Protein AF-A0A6F9ZY90-F1 (afdb_monomer_lite)

Sequence (211 aa):
MAAKVAFVFPGQGSQKVGMGKEAVEASEAARAVFEAADRALGEPLSRLCFEGPEDQLMLTANTQPAVLSSSVALLRALGETPDVAAGHSLGEYSAHVCAGTLAFEDAVRLVRSRGRFMQEAVPVGVGAMAAILKVDDDVVRRIPKGKTMTYGQVAAAIGAPGASRAVGNALNKNRNKDVPCHRVVRSDGSVGGYAWGTKKKVALLKKEGAI

pLDDT: mean 93.93, std 6.8, range [64.06, 98.88]

Foldseek 3Di:
DDDFFEAEAEAQPPADAQQLVVLCVQDPQLVVLQVLLCVLVVHNLVCCRHPNDPVVCNQLLSVLLSSLSSLVSVVRSVVDQGPYYYYDDSRNLSSCCSVVVDPSSRSSVVSSVVSVVVCVVAPPPRDDDDQPPAQDLVLQLPADQLAAAELQRSCVVSVRHPCSVNSLVRQLCDPPPSRLSLRYDHPVRHGGHHVVDRVVSVVRNVVSNND

Radius of gyration: 23.01 Å; chains: 1; bounding box: 53×31×65 Å

Structure (mmCIF, N/CA/C/O backbone):
data_AF-A0A6F9ZY90-F1
#
_entry.id   AF-A0A6F9ZY90-F1
#
loop_
_atom_site.group_PDB
_atom_site.id
_atom_site.type_symbol
_atom_site.label_atom_id
_atom_site.label_alt_id
_atom_site.label_comp_id
_atom_site.label_asym_id
_atom_site.label_entity_id
_atom_site.label_seq_id
_atom_site.pdbx_PDB_ins_code
_atom_site.Cartn_x
_atom_site.Cartn_y
_atom_site.Cartn_z
_atom_site.occupancy
_atom_site.B_iso_or_equiv
_atom_site.auth_seq_id
_atom_site.auth_comp_id
_atom_site.auth_asym_id
_atom_site.auth_atom_id
_atom_site.pdbx_PDB_model_num
ATOM 1 N N . MET A 1 1 ? -31.209 -10.541 -6.979 1.00 64.06 1 MET A N 1
ATOM 2 C CA . MET A 1 1 ? -30.102 -10.888 -6.061 1.00 64.06 1 MET A CA 1
ATOM 3 C C . MET A 1 1 ? -29.616 -9.603 -5.419 1.00 64.06 1 MET A C 1
ATOM 5 O O . MET A 1 1 ? -29.599 -8.597 -6.119 1.00 64.06 1 MET A O 1
ATOM 9 N N . ALA A 1 2 ? -29.276 -9.614 -4.130 1.00 77.81 2 ALA A N 1
ATOM 10 C CA . ALA A 1 2 ? -28.615 -8.468 -3.505 1.00 77.81 2 ALA A CA 1
ATOM 11 C C . ALA A 1 2 ? -27.256 -8.214 -4.185 1.00 77.81 2 ALA A C 1
ATOM 13 O O . ALA A 1 2 ? -26.623 -9.156 -4.672 1.00 77.81 2 ALA A O 1
ATOM 14 N N . ALA A 1 3 ? -26.843 -6.949 -4.280 1.00 88.31 3 ALA A N 1
ATOM 15 C CA . ALA A 1 3 ? -25.535 -6.598 -4.822 1.00 88.31 3 ALA A CA 1
ATOM 16 C C . ALA A 1 3 ? -24.435 -7.094 -3.873 1.00 88.31 3 ALA A C 1
ATOM 18 O O . ALA A 1 3 ? -24.571 -6.947 -2.661 1.00 88.31 3 ALA A O 1
ATOM 19 N N . LYS A 1 4 ? -23.359 -7.669 -4.423 1.00 94.12 4 LYS A N 1
ATOM 20 C CA . LYS A 1 4 ? -22.195 -8.063 -3.621 1.00 94.12 4 LYS A CA 1
ATOM 21 C C . LYS A 1 4 ? -21.398 -6.832 -3.207 1.00 94.12 4 LYS A C 1
ATOM 23 O O . LYS A 1 4 ? -21.128 -5.974 -4.050 1.00 94.12 4 LYS A O 1
ATOM 28 N N . VAL A 1 5 ? -20.979 -6.782 -1.949 1.00 95.94 5 VAL A N 1
ATOM 29 C CA . VAL A 1 5 ? -20.161 -5.704 -1.386 1.00 95.94 5 VAL A CA 1
ATOM 30 C C . VAL A 1 5 ? -18.710 -6.162 -1.290 1.00 95.94 5 VAL A C 1
ATOM 32 O O . VAL A 1 5 ? -18.413 -7.242 -0.780 1.00 95.94 5 VAL A O 1
ATOM 35 N N . ALA A 1 6 ? -17.791 -5.330 -1.779 1.00 96.69 6 ALA A N 1
ATOM 36 C CA . ALA A 1 6 ? -16.359 -5.570 -1.680 1.00 96.69 6 ALA A CA 1
ATOM 37 C C . ALA A 1 6 ? -15.689 -4.480 -0.843 1.00 96.69 6 ALA A C 1
ATOM 39 O O . ALA A 1 6 ? -15.894 -3.293 -1.098 1.00 96.69 6 ALA A O 1
ATOM 40 N N . PHE A 1 7 ? -14.846 -4.880 0.108 1.00 97.94 7 PHE A N 1
ATOM 41 C CA . PHE A 1 7 ? -13.973 -3.958 0.834 1.00 97.94 7 PHE A CA 1
ATOM 42 C C . PHE A 1 7 ? -12.571 -3.990 0.234 1.00 97.94 7 PHE A C 1
ATOM 44 O O . PHE A 1 7 ? -11.974 -5.055 0.056 1.00 97.94 7 PHE A O 1
ATOM 51 N N . VAL A 1 8 ? -12.048 -2.807 -0.091 1.00 97.81 8 VAL A N 1
ATOM 52 C CA . VAL A 1 8 ? -10.717 -2.638 -0.675 1.00 97.81 8 VAL A CA 1
ATOM 53 C C . VAL A 1 8 ? -9.868 -1.794 0.260 1.00 97.81 8 VAL A C 1
ATOM 55 O O . VAL A 1 8 ? -10.205 -0.650 0.557 1.00 97.81 8 VAL A O 1
ATOM 58 N N . PHE A 1 9 ? -8.754 -2.363 0.707 1.00 97.94 9 PHE A N 1
ATOM 59 C CA . PHE A 1 9 ? -7.877 -1.739 1.685 1.00 97.94 9 PHE A CA 1
ATOM 60 C C . PHE A 1 9 ? -6.656 -1.096 1.011 1.00 97.94 9 PHE A C 1
ATOM 62 O O . PHE A 1 9 ? -5.970 -1.751 0.210 1.00 97.94 9 PHE A O 1
ATOM 69 N N . PRO A 1 10 ? -6.354 0.180 1.317 1.00 95.81 10 PRO A N 1
ATOM 70 C CA . PRO A 1 10 ? -5.212 0.869 0.739 1.00 95.81 10 PRO A CA 1
ATOM 71 C C . PRO A 1 10 ? -3.890 0.315 1.280 1.00 95.81 10 PRO A C 1
ATOM 73 O O . PRO A 1 10 ? -3.814 -0.261 2.364 1.00 95.81 10 PRO A O 1
ATOM 76 N N . GLY A 1 11 ? -2.832 0.505 0.494 1.00 93.12 11 GLY A N 1
ATOM 77 C CA . GLY A 1 11 ? -1.469 0.195 0.906 1.00 93.12 11 GLY A CA 1
ATOM 78 C C . GLY A 1 11 ? -0.768 1.357 1.610 1.00 93.12 11 GLY A C 1
ATOM 79 O O . GLY A 1 11 ? -1.371 2.361 1.979 1.00 93.12 11 GLY A O 1
ATOM 80 N N . GLN A 1 12 ? 0.553 1.232 1.740 1.00 90.94 12 GLN A N 1
ATOM 81 C CA . GLN A 1 12 ? 1.423 2.329 2.163 1.00 90.94 12 GLN A CA 1
ATOM 82 C C . GLN A 1 12 ? 1.339 3.505 1.171 1.00 90.94 12 GLN A C 1
ATOM 84 O O . GLN A 1 12 ? 1.300 3.292 -0.041 1.00 90.94 12 GLN A O 1
ATOM 89 N N . GLY A 1 13 ? 1.341 4.733 1.692 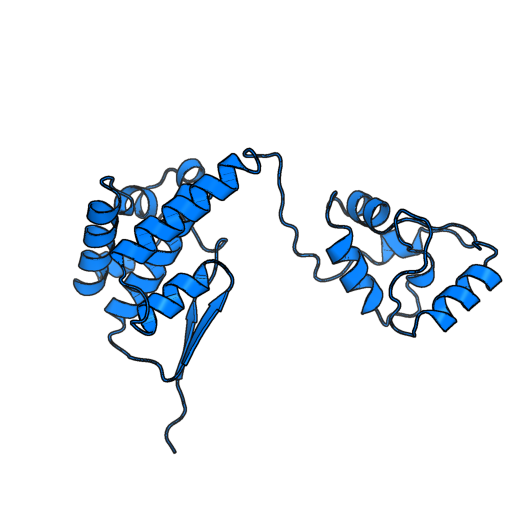1.00 87.56 13 GLY A N 1
ATOM 90 C CA . GLY A 1 13 ? 1.165 5.986 0.948 1.00 87.56 13 GLY A CA 1
ATOM 91 C C . GLY A 1 13 ? -0.060 6.797 1.386 1.00 87.56 13 GLY A C 1
ATOM 92 O O . GLY A 1 13 ? -0.170 7.961 1.021 1.00 87.56 13 GLY A O 1
ATOM 93 N N . SER A 1 14 ? -0.967 6.202 2.168 1.00 88.75 14 SER A N 1
ATOM 94 C CA . SER A 1 14 ? -2.186 6.855 2.677 1.00 88.75 14 SER A CA 1
ATOM 95 C C . SER A 1 14 ? -2.067 7.378 4.114 1.00 88.75 14 SER A C 1
ATOM 97 O O . SER A 1 14 ? -3.036 7.913 4.650 1.00 88.75 14 SER A O 1
ATOM 99 N N . GLN A 1 15 ? -0.911 7.203 4.756 1.00 94.06 15 GLN A N 1
ATOM 100 C CA . GLN A 1 15 ? -0.648 7.689 6.108 1.00 94.06 15 GLN A CA 1
ATOM 101 C C . GLN A 1 15 ? -0.593 9.220 6.160 1.00 94.06 15 GLN A C 1
ATOM 103 O O . GLN A 1 15 ? -0.046 9.859 5.263 1.00 94.06 15 GLN A O 1
ATOM 108 N N . LYS A 1 16 ? -1.139 9.791 7.233 1.00 96.75 16 LYS A N 1
ATOM 109 C CA . LYS A 1 16 ? -1.048 11.215 7.572 1.00 96.75 16 LYS A CA 1
ATOM 110 C C . LYS A 1 16 ? -1.185 11.384 9.079 1.00 96.75 16 LYS A C 1
ATOM 112 O O . LYS A 1 16 ? -1.895 10.604 9.712 1.00 96.75 16 LYS A O 1
ATOM 117 N N . VAL A 1 17 ? -0.562 12.413 9.646 1.00 98.25 17 VAL A N 1
ATOM 118 C CA . VAL A 1 17 ? -0.812 12.776 11.048 1.00 98.25 17 VAL A CA 1
ATOM 119 C C . VAL A 1 17 ? -2.299 13.110 11.225 1.00 98.25 17 VAL A C 1
ATOM 121 O O . VAL A 1 17 ? -2.918 13.730 10.358 1.00 98.25 17 VAL A O 1
ATOM 124 N N . GLY A 1 18 ? -2.887 12.634 12.320 1.00 97.94 18 GLY A N 1
ATOM 125 C CA . GLY A 1 18 ? -4.321 12.703 12.599 1.00 97.94 18 GLY A CA 1
ATOM 126 C C . GLY A 1 18 ? -5.126 11.506 12.076 1.00 97.94 18 GLY A C 1
ATOM 127 O O . GLY A 1 18 ? -6.334 11.446 12.302 1.00 97.94 18 GLY A O 1
ATOM 128 N N . MET A 1 19 ? -4.505 10.538 11.390 1.00 97.75 19 MET A N 1
ATOM 129 C CA . MET A 1 19 ? -5.212 9.343 10.912 1.00 97.75 19 MET A CA 1
ATOM 130 C C . MET A 1 19 ? -5.784 8.517 12.072 1.00 97.75 19 MET A C 1
ATOM 132 O O . MET A 1 19 ? -5.110 8.267 13.063 1.00 97.75 19 MET A O 1
ATOM 136 N N . GLY A 1 20 ? -7.042 8.086 11.946 1.00 96.69 20 GLY A N 1
ATOM 137 C CA . GLY A 1 20 ? -7.725 7.258 12.946 1.00 96.69 20 GLY A CA 1
ATOM 138 C C . GLY A 1 20 ? -8.321 8.014 14.140 1.00 96.69 20 GLY A C 1
ATOM 139 O O . GLY A 1 20 ? -9.166 7.443 14.822 1.00 96.69 20 GLY A O 1
ATOM 140 N N . LYS A 1 21 ? -7.966 9.288 14.361 1.00 97.44 21 LYS A N 1
ATOM 141 C CA . LYS A 1 21 ? -8.442 10.073 15.512 1.00 97.44 21 LYS A CA 1
ATOM 142 C C . LYS A 1 21 ? -9.969 10.200 15.547 1.00 97.44 21 LYS A C 1
ATOM 144 O O . LYS A 1 21 ? -10.592 9.792 16.521 1.00 97.44 21 LYS A O 1
ATOM 149 N N . GLU A 1 22 ? -10.569 10.659 14.449 1.00 96.81 22 GLU A N 1
ATOM 150 C CA . GLU A 1 22 ? -12.030 10.798 14.324 1.00 96.81 22 GLU A CA 1
ATOM 151 C C . GLU A 1 22 ? -12.756 9.456 14.524 1.00 96.81 22 GLU A C 1
ATOM 153 O O . GLU A 1 22 ? -13.816 9.400 15.141 1.00 96.81 22 GLU A O 1
ATOM 158 N N . ALA A 1 23 ? -12.163 8.350 14.059 1.00 96.50 23 ALA A N 1
ATOM 159 C CA . ALA A 1 23 ? -12.743 7.021 14.235 1.00 96.50 23 ALA A CA 1
ATOM 160 C C . ALA A 1 23 ? -12.766 6.603 15.715 1.00 96.50 23 ALA A C 1
ATOM 162 O O . ALA A 1 23 ? -13.775 6.088 16.186 1.00 96.50 23 ALA A O 1
ATOM 163 N N . VAL A 1 24 ? -11.681 6.849 16.458 1.00 97.88 24 VAL A N 1
ATOM 164 C CA . VAL A 1 24 ? -11.582 6.551 17.900 1.00 97.88 24 VAL A CA 1
ATOM 165 C C . VAL A 1 24 ? -12.495 7.439 18.751 1.00 97.88 24 VAL A C 1
ATOM 167 O O . VAL A 1 24 ? -12.994 7.004 19.795 1.00 97.88 24 VAL A O 1
ATOM 170 N N . GLU A 1 25 ? -12.712 8.680 18.322 1.00 97.25 25 GLU A N 1
ATOM 171 C CA . GLU A 1 25 ? -13.656 9.602 18.957 1.00 97.25 25 GLU A CA 1
ATOM 172 C C . GLU A 1 25 ? -15.108 9.156 18.731 1.00 97.25 25 GLU A C 1
ATOM 174 O O . GLU A 1 25 ? -15.913 9.218 19.658 1.00 97.25 25 GLU A O 1
ATOM 179 N N . ALA A 1 26 ? -15.426 8.645 17.537 1.00 97.12 26 ALA A N 1
ATOM 180 C CA . ALA A 1 26 ? -16.779 8.242 17.158 1.00 97.12 26 ALA A CA 1
ATOM 181 C C . ALA A 1 26 ? -17.153 6.790 17.520 1.00 97.12 26 ALA A C 1
ATOM 183 O O . ALA A 1 26 ? -18.338 6.460 17.531 1.00 97.12 26 ALA A O 1
ATOM 184 N N . SER A 1 27 ? -16.185 5.901 17.776 1.00 98.31 27 SER A N 1
ATOM 185 C CA . SER A 1 27 ? -16.440 4.464 17.942 1.00 98.31 27 SER A CA 1
ATOM 186 C C . SER A 1 27 ? -15.549 3.807 18.999 1.00 98.31 27 SER A C 1
ATOM 188 O O . SER A 1 27 ? -14.321 3.780 18.888 1.00 98.31 27 SER A O 1
ATOM 190 N N . GLU A 1 28 ? -16.178 3.163 19.987 1.00 98.44 28 GLU A N 1
ATOM 191 C CA . GLU A 1 28 ? -15.484 2.316 20.969 1.00 98.44 28 GLU A CA 1
ATOM 192 C C . GLU A 1 28 ? -14.771 1.130 20.305 1.00 98.44 28 GLU A C 1
ATOM 194 O O . GLU A 1 28 ? -13.670 0.757 20.708 1.00 98.44 28 GLU A O 1
ATOM 199 N N . ALA A 1 29 ? -15.349 0.576 19.234 1.00 98.44 29 ALA A N 1
ATOM 200 C CA . ALA A 1 29 ? -14.737 -0.513 18.482 1.00 98.44 29 ALA A CA 1
ATOM 201 C C . ALA A 1 29 ? -13.443 -0.060 17.783 1.00 98.44 29 ALA A C 1
ATOM 203 O O . ALA A 1 29 ? -12.453 -0.790 17.785 1.00 98.44 29 ALA A O 1
ATOM 204 N N . ALA A 1 30 ? -13.411 1.162 17.240 1.00 98.56 30 ALA A N 1
ATOM 205 C CA . ALA A 1 30 ? -12.186 1.751 16.697 1.00 98.56 30 ALA A CA 1
ATOM 206 C C . ALA A 1 30 ? -11.146 2.033 17.791 1.00 98.56 30 ALA A C 1
ATOM 208 O O . ALA A 1 30 ? -9.957 1.777 17.589 1.00 98.56 30 ALA A O 1
ATOM 209 N N . ARG A 1 31 ? -11.580 2.519 18.962 1.00 98.69 31 ARG A N 1
ATOM 210 C CA . ARG A 1 31 ? -10.698 2.732 20.120 1.00 98.69 31 ARG A CA 1
ATOM 211 C C . ARG A 1 31 ? -10.009 1.438 20.546 1.00 98.69 31 ARG A C 1
ATOM 213 O O . ARG A 1 31 ? -8.786 1.410 20.658 1.00 98.69 31 ARG A O 1
ATOM 220 N N . ALA A 1 32 ? -10.772 0.354 20.678 1.00 98.75 32 ALA A N 1
ATOM 221 C CA . ALA A 1 32 ? -10.249 -0.956 21.051 1.00 98.75 32 ALA A CA 1
ATOM 222 C C . ALA A 1 32 ? -9.185 -1.477 20.066 1.00 98.75 32 ALA A C 1
ATOM 224 O O . ALA A 1 32 ? -8.225 -2.122 20.488 1.00 98.75 32 ALA A O 1
ATOM 225 N N . VAL A 1 33 ? -9.313 -1.168 18.768 1.00 98.81 33 VAL A N 1
ATOM 226 C CA . VAL A 1 33 ? -8.309 -1.524 17.750 1.00 98.81 33 VAL A CA 1
ATOM 227 C C . VAL A 1 33 ? -6.980 -0.816 18.011 1.00 98.81 33 VAL A C 1
ATOM 229 O O . VAL A 1 33 ? -5.935 -1.464 18.002 1.00 98.81 33 VAL A O 1
ATOM 232 N N . PHE A 1 34 ? -6.989 0.492 18.273 1.00 98.81 34 PHE A N 1
ATOM 233 C CA . PHE A 1 34 ? -5.750 1.220 18.559 1.00 98.81 34 PHE A CA 1
ATOM 234 C C . PHE A 1 34 ? -5.118 0.796 19.885 1.00 98.81 34 PHE A C 1
ATOM 236 O O . PHE A 1 34 ? -3.909 0.595 19.938 1.00 98.81 34 PHE A O 1
ATOM 243 N N . GLU A 1 35 ? -5.919 0.549 20.922 1.00 98.81 35 GLU A N 1
ATOM 244 C CA . GLU A 1 35 ? -5.404 0.007 22.182 1.00 98.81 35 GLU A CA 1
ATOM 245 C C . GLU A 1 35 ? -4.785 -1.389 22.005 1.00 98.81 35 GLU A C 1
ATOM 247 O O . GLU A 1 35 ? -3.756 -1.703 22.606 1.00 98.81 35 GLU A O 1
ATOM 252 N N . ALA A 1 36 ? -5.390 -2.246 21.176 1.00 98.81 36 ALA A N 1
ATOM 253 C CA . ALA A 1 36 ? -4.835 -3.555 20.849 1.00 98.81 36 ALA A CA 1
ATOM 254 C C . ALA A 1 36 ? -3.529 -3.435 20.053 1.00 98.81 36 ALA A C 1
ATOM 256 O O . ALA A 1 36 ? -2.590 -4.185 20.320 1.00 98.81 36 ALA A O 1
ATOM 257 N N . ALA A 1 37 ? -3.433 -2.473 19.132 1.00 98.88 37 ALA A N 1
ATOM 258 C CA . ALA A 1 37 ? -2.202 -2.203 18.395 1.00 98.88 37 ALA A CA 1
ATOM 259 C C . ALA A 1 37 ? -1.076 -1.731 19.325 1.00 98.88 37 ALA A C 1
ATOM 261 O O . ALA A 1 37 ? 0.035 -2.257 19.250 1.00 98.88 37 ALA A O 1
ATOM 262 N N . ASP A 1 38 ? -1.377 -0.805 20.238 1.00 98.81 38 ASP A N 1
ATOM 263 C CA . ASP A 1 38 ? -0.416 -0.296 21.217 1.00 98.81 38 ASP A CA 1
ATOM 264 C C . ASP A 1 38 ? 0.094 -1.424 22.123 1.00 98.81 38 ASP A C 1
ATOM 266 O O . ASP A 1 38 ? 1.301 -1.599 22.295 1.00 98.81 38 ASP A O 1
ATOM 270 N N . ARG A 1 39 ? -0.811 -2.271 22.636 1.00 98.81 39 ARG A N 1
ATOM 271 C CA . ARG A 1 39 ? -0.437 -3.465 23.414 1.00 98.81 39 ARG A CA 1
ATOM 272 C C . ARG A 1 39 ? 0.384 -4.462 22.599 1.00 98.81 39 ARG A C 1
ATOM 274 O O . ARG A 1 39 ? 1.317 -5.057 23.132 1.00 98.81 39 ARG A O 1
ATOM 281 N N . ALA A 1 40 ? 0.047 -4.675 21.327 1.00 98.69 40 ALA A N 1
ATOM 282 C CA . ALA A 1 40 ? 0.743 -5.634 20.473 1.00 98.69 40 ALA A CA 1
ATOM 283 C C . ALA A 1 40 ? 2.190 -5.220 20.177 1.00 98.69 40 ALA A C 1
ATOM 285 O O . ALA A 1 40 ? 3.041 -6.101 20.019 1.00 98.69 40 ALA A O 1
ATOM 286 N N . LEU A 1 41 ? 2.452 -3.910 20.112 1.00 98.50 41 LEU A N 1
ATOM 287 C CA . LEU A 1 41 ? 3.772 -3.332 19.860 1.00 98.50 41 LEU A CA 1
ATOM 288 C C . LEU A 1 41 ? 4.543 -2.976 21.137 1.00 98.50 41 LEU A C 1
ATOM 290 O O . LEU A 1 41 ? 5.766 -2.882 21.088 1.00 98.50 41 LEU A O 1
ATOM 294 N N . GLY A 1 42 ? 3.854 -2.796 22.265 1.00 98.38 42 GLY A N 1
ATOM 295 C CA . GLY A 1 42 ? 4.456 -2.316 23.510 1.00 98.38 42 GLY A CA 1
ATOM 296 C C . GLY A 1 42 ? 4.799 -0.822 23.490 1.00 98.38 42 GLY A C 1
ATOM 297 O O . GLY A 1 42 ? 5.607 -0.372 24.297 1.00 98.38 42 GLY A O 1
ATOM 298 N N . GLU A 1 43 ? 4.210 -0.053 22.572 1.00 97.06 43 GLU A N 1
ATOM 299 C CA . GLU A 1 43 ? 4.469 1.377 22.377 1.00 97.06 43 GLU A CA 1
ATOM 300 C C . GLU A 1 43 ? 3.207 2.087 21.845 1.00 97.06 43 GLU A C 1
ATOM 302 O O . GLU A 1 43 ? 2.364 1.435 21.226 1.00 97.06 43 GLU A O 1
ATOM 307 N N . PRO A 1 44 ? 3.052 3.408 22.052 1.00 97.88 44 PRO A N 1
ATOM 308 C CA . PRO A 1 44 ? 1.839 4.134 21.678 1.00 97.88 44 PRO A CA 1
ATOM 309 C C . PRO A 1 44 ? 1.820 4.494 20.179 1.00 97.88 44 PRO A C 1
ATOM 311 O O . PRO A 1 44 ? 2.020 5.651 19.795 1.00 97.88 44 PRO A O 1
ATOM 314 N N . LEU A 1 45 ? 1.557 3.509 19.315 1.00 98.50 45 LEU A N 1
ATOM 315 C CA . LEU A 1 45 ? 1.322 3.720 17.882 1.00 98.50 45 LEU A CA 1
ATOM 316 C C . LEU A 1 45 ? 0.155 4.687 17.648 1.00 98.50 45 LEU A C 1
ATOM 318 O O . LEU A 1 45 ? 0.213 5.504 16.728 1.00 98.50 45 LEU A O 1
ATOM 322 N N . SER A 1 46 ? -0.887 4.608 18.476 1.00 98.56 46 SER A N 1
ATOM 323 C CA . SER A 1 46 ? -2.036 5.516 18.462 1.00 98.56 46 SER A CA 1
ATOM 324 C C . SER A 1 46 ? -1.601 6.982 18.518 1.00 98.56 46 SER A C 1
ATOM 326 O O . SER A 1 46 ? -1.956 7.769 17.641 1.00 98.56 46 SER A O 1
ATOM 328 N N . ARG A 1 47 ? -0.731 7.330 19.470 1.00 98.44 47 ARG A N 1
ATOM 329 C CA . ARG A 1 47 ? -0.181 8.680 19.613 1.00 98.44 47 ARG A CA 1
ATOM 330 C C . ARG A 1 47 ? 0.572 9.120 18.361 1.00 98.44 47 ARG A C 1
ATOM 332 O O . ARG A 1 47 ? 0.340 10.221 17.874 1.00 98.44 47 ARG A O 1
ATOM 339 N N . LEU A 1 48 ? 1.407 8.247 17.795 1.00 98.62 48 LEU A N 1
ATOM 340 C CA . LEU A 1 48 ? 2.118 8.544 16.549 1.00 98.62 48 LEU A CA 1
ATOM 341 C C . LEU A 1 48 ? 1.151 8.800 15.380 1.00 98.62 48 LEU A C 1
ATOM 343 O O . LEU A 1 48 ? 1.375 9.705 14.581 1.00 98.62 48 LEU A O 1
ATOM 347 N N . CYS A 1 49 ? 0.062 8.035 15.285 1.00 98.50 49 CYS A N 1
ATOM 348 C CA . CYS A 1 49 ? -0.956 8.225 14.252 1.00 98.50 49 CYS A CA 1
ATOM 349 C C . CYS A 1 49 ? -1.721 9.544 14.433 1.00 98.50 49 CYS A C 1
ATOM 351 O O . CYS A 1 49 ? -1.994 10.233 13.451 1.00 98.50 49 CYS A O 1
ATOM 353 N N . PHE A 1 50 ? -2.068 9.904 15.671 1.00 98.44 50 PHE A N 1
ATOM 354 C CA . PHE A 1 50 ? -2.942 11.045 15.964 1.00 98.44 50 PHE A CA 1
ATOM 355 C C . PHE A 1 50 ? -2.194 12.376 16.024 1.00 98.44 50 PHE A C 1
ATOM 357 O O . PHE A 1 50 ? -2.718 13.390 15.568 1.00 98.44 50 PHE A O 1
ATOM 364 N N . GLU A 1 51 ? -0.986 12.370 16.581 1.00 98.25 51 GLU A N 1
ATOM 365 C CA . GLU A 1 51 ? -0.223 13.574 16.931 1.00 98.25 51 GLU A CA 1
ATOM 366 C C . GLU A 1 51 ? 1.082 13.700 16.133 1.00 98.25 51 GLU A C 1
ATOM 368 O O . GLU A 1 51 ? 1.600 14.805 15.976 1.00 98.25 51 GLU A O 1
ATOM 373 N N . GLY A 1 52 ? 1.606 12.596 15.590 1.00 96.94 52 GLY A N 1
ATOM 374 C CA . GLY A 1 52 ? 2.897 12.571 14.908 1.00 96.94 52 GLY A CA 1
ATOM 375 C C . GLY A 1 52 ? 4.083 12.411 15.875 1.00 96.94 52 GLY A C 1
ATOM 376 O O . GLY A 1 52 ? 3.925 11.827 16.950 1.00 96.94 52 GLY A O 1
ATOM 377 N N . PRO A 1 53 ? 5.290 12.875 15.500 1.00 97.88 53 PRO A N 1
ATOM 378 C CA . PRO A 1 53 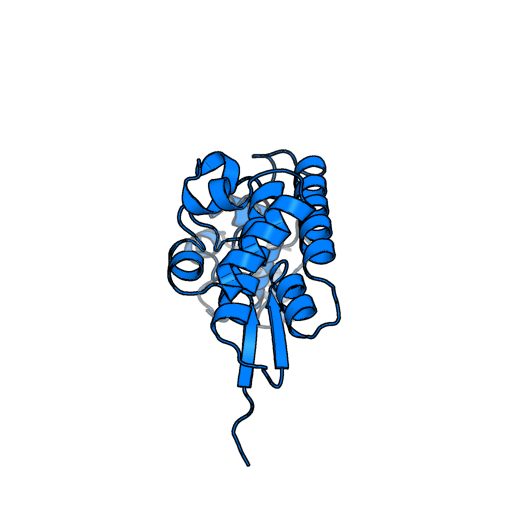? 5.583 13.758 14.366 1.00 97.88 53 PRO A CA 1
ATOM 379 C C . PRO A 1 53 ? 5.555 13.042 13.001 1.00 97.88 53 PRO A C 1
ATOM 381 O O . PRO A 1 53 ? 5.648 11.816 12.908 1.00 97.88 53 PRO A O 1
ATOM 384 N N . GLU A 1 54 ? 5.376 13.819 11.927 1.00 96.19 54 GLU A N 1
ATOM 385 C CA . GLU A 1 54 ? 5.166 13.297 10.568 1.00 96.19 54 GLU A CA 1
ATOM 386 C C . GLU A 1 54 ? 6.371 12.512 10.035 1.00 96.19 54 GLU A C 1
ATOM 388 O O . GLU A 1 54 ? 6.199 11.444 9.453 1.00 96.19 54 GLU A O 1
ATOM 393 N N . ASP A 1 55 ? 7.591 12.986 10.277 1.00 95.06 55 ASP A N 1
ATOM 394 C CA . ASP A 1 55 ? 8.831 12.320 9.862 1.00 95.06 55 ASP A CA 1
ATOM 395 C C . ASP A 1 55 ? 8.939 10.899 10.436 1.00 95.06 55 ASP A C 1
ATOM 397 O O . ASP A 1 55 ? 9.305 9.963 9.722 1.00 95.06 55 ASP A O 1
ATOM 401 N N . GLN A 1 56 ? 8.542 10.717 11.698 1.00 96.88 56 GLN A N 1
ATOM 402 C CA . GLN A 1 56 ? 8.503 9.410 12.346 1.00 96.88 56 GLN A CA 1
ATOM 403 C C . GLN A 1 56 ? 7.384 8.541 11.781 1.00 96.88 56 GLN A C 1
ATOM 405 O O . GLN A 1 56 ? 7.608 7.358 11.517 1.00 96.88 56 GLN A O 1
ATOM 410 N N . LEU A 1 57 ? 6.194 9.102 11.546 1.00 97.75 57 LEU A N 1
ATOM 411 C CA . LEU A 1 57 ? 5.084 8.363 10.942 1.00 97.75 57 LEU A CA 1
ATOM 412 C C . LEU A 1 57 ? 5.445 7.857 9.537 1.00 97.75 57 LEU A C 1
ATOM 414 O O . LEU A 1 57 ? 5.058 6.745 9.174 1.00 97.75 57 LEU A O 1
ATOM 418 N N . MET A 1 58 ? 6.222 8.636 8.779 1.00 93.69 58 MET A N 1
ATOM 419 C CA . MET A 1 58 ? 6.669 8.328 7.416 1.00 93.69 58 MET A CA 1
ATOM 420 C C . MET A 1 58 ? 7.768 7.260 7.340 1.00 93.69 58 MET A C 1
ATOM 422 O O . MET A 1 58 ? 8.049 6.748 6.251 1.00 93.69 58 MET A O 1
ATOM 426 N N . LEU A 1 59 ? 8.375 6.864 8.465 1.00 93.69 59 LEU A N 1
ATOM 427 C CA . LEU A 1 59 ? 9.257 5.699 8.489 1.00 93.69 59 LEU A CA 1
ATOM 428 C C . LEU A 1 59 ? 8.447 4.448 8.146 1.00 93.69 59 LEU A C 1
ATOM 430 O O . LEU A 1 59 ? 7.442 4.153 8.787 1.00 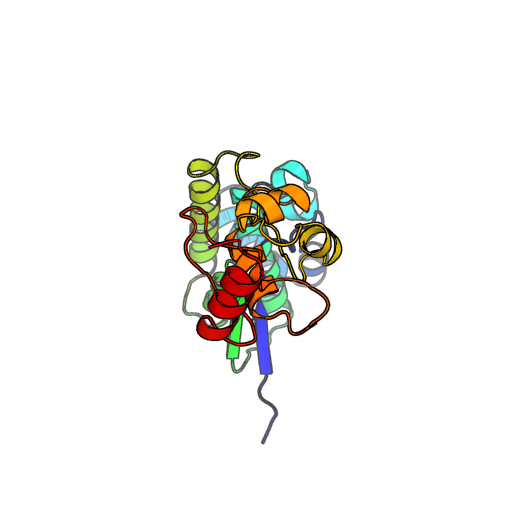93.69 59 LEU A O 1
ATOM 434 N N . THR A 1 60 ? 8.903 3.674 7.160 1.00 94.38 60 THR A N 1
ATOM 435 C CA . THR A 1 60 ? 8.194 2.481 6.667 1.00 94.38 60 THR A CA 1
ATOM 436 C C . THR A 1 60 ? 7.845 1.491 7.787 1.00 94.38 60 THR A C 1
ATOM 438 O O . THR A 1 60 ? 6.764 0.905 7.756 1.00 94.38 60 THR A O 1
ATOM 441 N N . ALA A 1 61 ? 8.695 1.340 8.809 1.00 96.06 61 ALA A N 1
ATOM 442 C CA . ALA A 1 61 ? 8.400 0.543 9.993 1.00 96.06 61 ALA A CA 1
ATOM 443 C C . ALA A 1 61 ? 7.118 1.002 10.684 1.00 96.06 61 ALA A C 1
ATOM 445 O O . ALA A 1 61 ? 6.358 0.129 11.087 1.00 96.06 61 ALA A O 1
ATOM 446 N N . ASN A 1 62 ? 6.890 2.316 10.819 1.00 97.69 62 ASN A N 1
ATOM 447 C CA . ASN A 1 62 ? 5.753 2.965 11.494 1.00 97.69 62 ASN A CA 1
ATOM 448 C C . ASN A 1 62 ? 4.525 3.104 10.600 1.00 97.69 62 ASN A C 1
ATOM 450 O O . ASN A 1 62 ? 3.412 2.798 11.025 1.00 97.69 62 ASN A O 1
ATOM 454 N N . THR A 1 63 ? 4.727 3.503 9.347 1.00 96.94 63 THR A N 1
ATOM 455 C CA . THR A 1 63 ? 3.651 3.656 8.369 1.00 96.94 63 THR A CA 1
ATOM 456 C C . THR A 1 63 ? 2.850 2.363 8.203 1.00 96.94 63 THR A C 1
ATOM 458 O O . THR A 1 63 ? 1.625 2.401 8.100 1.00 96.94 63 THR A O 1
ATOM 461 N N . GLN A 1 64 ? 3.523 1.209 8.172 1.00 98.12 64 GLN A N 1
ATOM 462 C CA . GLN A 1 64 ? 2.854 -0.065 7.920 1.00 98.12 64 GLN A CA 1
ATOM 463 C C . GLN A 1 64 ? 1.811 -0.455 8.987 1.00 98.12 64 GLN A C 1
ATOM 465 O O . GLN A 1 64 ? 0.643 -0.635 8.630 1.00 98.12 64 GLN A O 1
ATOM 470 N N . PRO A 1 65 ? 2.162 -0.549 10.282 1.00 98.56 65 PRO A N 1
ATOM 471 C CA . PRO A 1 65 ? 1.180 -0.802 11.330 1.00 98.56 65 PRO A CA 1
ATOM 472 C C . PRO A 1 65 ? 0.173 0.346 11.475 1.00 98.56 65 PRO A C 1
ATOM 474 O O . PRO A 1 65 ? -0.988 0.071 11.752 1.00 98.56 65 PRO A O 1
ATOM 477 N N . ALA A 1 66 ? 0.547 1.605 11.214 1.00 98.56 66 ALA A N 1
ATOM 478 C CA . ALA A 1 66 ? -0.395 2.728 11.259 1.00 98.56 66 ALA A CA 1
ATOM 479 C C . ALA A 1 66 ? -1.552 2.569 10.252 1.00 98.56 66 ALA A C 1
ATOM 481 O O . ALA A 1 66 ? -2.728 2.667 10.621 1.00 98.56 66 ALA A O 1
ATOM 482 N N . VAL A 1 67 ? -1.235 2.289 8.981 1.00 98.44 67 VAL A N 1
ATOM 483 C CA . VAL A 1 67 ? -2.239 2.116 7.914 1.00 98.44 67 VAL A CA 1
ATOM 484 C C . VAL A 1 67 ? -3.101 0.875 8.153 1.00 98.44 67 VAL A C 1
ATOM 486 O O . VAL A 1 67 ? -4.318 0.944 7.957 1.00 98.44 67 VAL A O 1
ATOM 489 N N . LEU A 1 68 ? -2.507 -0.231 8.619 1.00 98.75 68 LEU A N 1
ATOM 490 C CA . LEU A 1 68 ? -3.250 -1.430 9.017 1.00 98.75 68 LEU A CA 1
ATOM 491 C C . LEU A 1 68 ? -4.249 -1.106 10.140 1.00 98.75 68 LEU A C 1
ATOM 493 O O . LEU A 1 68 ? -5.447 -1.328 9.971 1.00 98.75 68 LEU A O 1
ATOM 497 N N . SER A 1 69 ? -3.780 -0.539 11.255 1.00 98.69 69 SER A N 1
ATOM 498 C CA . SER A 1 69 ? -4.616 -0.226 12.420 1.00 98.69 69 SER A CA 1
ATOM 499 C C . SER A 1 69 ? -5.738 0.747 12.076 1.00 98.69 69 SER A C 1
ATOM 501 O O . SER A 1 69 ? -6.877 0.519 12.468 1.00 98.69 69 SER A O 1
ATOM 503 N N . SER A 1 70 ? -5.467 1.773 11.265 1.00 98.50 70 SER A N 1
ATOM 504 C CA . SER A 1 70 ? -6.508 2.707 10.814 1.00 98.50 70 SER A CA 1
ATOM 505 C C . SER A 1 70 ? -7.545 2.038 9.909 1.00 98.50 70 SER A C 1
ATOM 507 O O . SER A 1 70 ? -8.740 2.283 10.054 1.00 98.50 70 SER A O 1
ATOM 509 N N . SER A 1 71 ? -7.110 1.154 9.005 1.00 98.31 71 SER A N 1
ATOM 510 C CA . SER A 1 71 ? -8.014 0.386 8.138 1.00 98.31 71 SER A CA 1
ATOM 511 C C . SER A 1 71 ? -8.931 -0.532 8.949 1.00 98.31 71 SER A C 1
ATOM 513 O O . SER A 1 71 ? -10.133 -0.599 8.695 1.00 98.31 71 SER A O 1
ATOM 515 N N . VAL A 1 72 ? -8.372 -1.224 9.944 1.00 98.56 72 VAL A N 1
ATOM 516 C CA . VAL A 1 72 ? -9.124 -2.135 10.814 1.00 98.56 72 VAL A CA 1
ATOM 517 C C . VAL A 1 72 ? -10.024 -1.356 11.777 1.00 98.56 72 VAL A C 1
ATOM 519 O O . VAL A 1 72 ? -11.144 -1.787 12.028 1.00 98.56 72 VAL A O 1
ATOM 522 N N . ALA A 1 73 ? -9.599 -0.188 12.261 1.00 98.56 73 ALA A N 1
ATOM 523 C CA . ALA A 1 73 ? -10.426 0.677 13.098 1.00 98.56 73 ALA A CA 1
ATOM 524 C C . ALA A 1 73 ? -11.691 1.128 12.352 1.00 98.56 73 ALA A C 1
ATOM 526 O O . ALA A 1 73 ? -12.788 1.015 12.893 1.00 98.56 73 ALA A O 1
ATOM 527 N N . LEU A 1 74 ? -11.557 1.547 11.088 1.00 97.88 74 LEU A N 1
ATOM 528 C CA . LEU A 1 74 ? -12.698 1.892 10.234 1.00 97.88 74 LEU A CA 1
ATOM 529 C C . LEU A 1 74 ? -13.587 0.680 9.934 1.00 97.88 74 LEU A C 1
ATOM 531 O O . LEU A 1 74 ? -14.805 0.791 10.018 1.00 97.88 74 LEU A O 1
ATOM 535 N N . LEU A 1 75 ? -12.995 -0.485 9.648 1.00 97.69 75 LEU A N 1
ATOM 536 C CA . LEU A 1 75 ? -13.739 -1.736 9.463 1.00 97.69 75 LEU A CA 1
ATOM 537 C C . LEU A 1 75 ? -14.596 -2.073 10.693 1.00 97.69 75 LEU A C 1
ATOM 539 O O . LEU A 1 75 ? -15.770 -2.412 10.562 1.00 97.69 75 LEU A O 1
ATOM 543 N N . ARG A 1 76 ? -14.015 -1.990 11.895 1.00 97.31 76 ARG A N 1
ATOM 544 C CA . ARG A 1 76 ? -14.721 -2.297 13.146 1.00 97.31 76 ARG A CA 1
ATOM 545 C C . ARG A 1 76 ? -15.761 -1.240 13.499 1.00 97.31 76 ARG A C 1
ATOM 547 O O . ARG A 1 76 ? -16.813 -1.608 14.007 1.00 97.31 76 ARG A O 1
ATOM 554 N N . ALA A 1 77 ? -15.499 0.030 13.197 1.00 97.31 77 ALA A N 1
ATOM 555 C CA . ALA A 1 77 ? -16.475 1.101 13.364 1.00 97.31 77 ALA A CA 1
ATOM 556 C C . ALA A 1 77 ? -17.673 0.958 12.414 1.00 97.31 77 ALA A C 1
ATOM 558 O O . ALA A 1 77 ? -18.795 1.245 12.819 1.00 97.31 77 ALA A O 1
ATOM 559 N N . LEU A 1 78 ? -17.443 0.498 11.179 1.00 95.81 78 LEU A N 1
ATOM 560 C CA . LEU A 1 78 ? -18.503 0.258 10.201 1.00 95.81 78 LEU A CA 1
ATOM 561 C C . LEU A 1 78 ? -19.426 -0.894 10.625 1.00 95.81 78 LEU A C 1
ATOM 563 O O . LEU A 1 78 ? -20.623 -0.838 10.376 1.00 95.81 78 LEU A O 1
ATOM 567 N N . GLY A 1 79 ? -18.883 -1.933 11.268 1.00 94.38 79 GLY A N 1
ATOM 568 C CA . GLY A 1 79 ? -19.677 -3.050 11.796 1.00 94.38 79 GLY A CA 1
ATOM 569 C C . GLY A 1 79 ? -20.278 -3.980 10.732 1.00 94.38 79 GLY A C 1
ATOM 570 O O . GLY A 1 79 ? -21.095 -4.835 11.065 1.00 94.38 79 GLY A O 1
ATOM 571 N N . GLU A 1 80 ? -19.871 -3.843 9.470 1.00 94.00 80 GLU A N 1
ATOM 572 C CA . GLU A 1 80 ? -20.355 -4.645 8.344 1.00 94.00 80 GLU A CA 1
ATOM 573 C C . GLU A 1 80 ? -19.334 -5.705 7.908 1.00 94.00 80 GLU A C 1
ATOM 575 O O . GLU A 1 80 ? -18.123 -5.565 8.109 1.00 94.00 80 GLU A O 1
ATOM 580 N N . THR A 1 81 ? -19.821 -6.765 7.259 1.00 93.62 81 THR A N 1
ATOM 581 C CA . THR A 1 81 ? -18.995 -7.829 6.673 1.00 93.62 81 THR A CA 1
ATOM 582 C C . THR A 1 81 ? -19.142 -7.836 5.149 1.00 93.62 81 THR A C 1
ATOM 584 O O . THR A 1 81 ? -20.271 -7.959 4.668 1.00 93.62 81 THR A O 1
ATOM 587 N N . PRO A 1 82 ? -18.048 -7.747 4.373 1.00 96.31 82 PRO A N 1
ATOM 588 C CA . PRO A 1 82 ? -18.124 -7.779 2.916 1.00 96.31 82 PRO A CA 1
ATOM 589 C C . PRO A 1 82 ? -18.246 -9.214 2.386 1.00 96.31 82 PRO A C 1
ATOM 591 O O . PRO A 1 82 ? -17.820 -10.167 3.037 1.00 96.31 82 PRO A O 1
ATOM 594 N N . ASP A 1 83 ? -18.720 -9.365 1.147 1.00 97.50 83 ASP A N 1
ATOM 595 C CA . ASP A 1 83 ? -18.653 -10.636 0.413 1.00 97.50 83 ASP A CA 1
ATOM 596 C C . ASP A 1 83 ? -17.228 -10.943 -0.076 1.00 97.50 83 ASP A C 1
ATOM 598 O O . ASP A 1 83 ? -16.862 -12.101 -0.281 1.00 97.50 83 ASP A O 1
ATOM 602 N N . VAL A 1 84 ? -16.433 -9.896 -0.332 1.00 97.06 84 VAL A N 1
ATOM 603 C CA . VAL A 1 84 ? -15.063 -9.988 -0.856 1.00 97.06 84 VAL A CA 1
ATOM 604 C C . VAL A 1 84 ? -14.179 -8.935 -0.191 1.00 97.06 84 VAL A C 1
ATOM 606 O O . VAL A 1 84 ? -14.559 -7.771 -0.087 1.00 97.06 84 VAL A O 1
ATOM 609 N N . ALA A 1 85 ? -12.964 -9.318 0.198 1.00 97.69 85 ALA A N 1
ATOM 610 C CA . ALA A 1 85 ? -11.938 -8.396 0.675 1.00 97.69 85 ALA A CA 1
ATOM 611 C C . ALA A 1 85 ? -10.707 -8.449 -0.236 1.00 97.69 85 ALA A C 1
ATOM 613 O O . ALA A 1 85 ? -10.267 -9.525 -0.639 1.00 97.69 85 ALA A O 1
ATOM 614 N N . ALA A 1 86 ? -10.142 -7.287 -0.550 1.00 98.06 86 ALA A N 1
ATOM 615 C CA . ALA A 1 86 ? -8.903 -7.167 -1.307 1.00 98.06 86 ALA A CA 1
ATOM 616 C C . ALA A 1 86 ? -8.045 -6.036 -0.745 1.00 98.06 86 ALA A C 1
ATOM 618 O O . ALA A 1 86 ? -8.549 -5.096 -0.134 1.00 98.06 86 ALA A O 1
ATOM 619 N N . GLY A 1 87 ? -6.740 -6.099 -0.972 1.00 97.31 87 GLY A N 1
ATOM 620 C CA . GLY A 1 87 ? -5.824 -5.070 -0.514 1.00 97.31 87 GLY A CA 1
ATOM 621 C C . GLY A 1 87 ? -4.686 -4.852 -1.492 1.00 97.31 87 GLY A C 1
ATOM 622 O O . GLY A 1 87 ? -4.327 -5.750 -2.245 1.00 97.31 87 GLY A O 1
ATOM 623 N N . HIS A 1 88 ? -4.131 -3.644 -1.506 1.00 94.81 88 HIS A N 1
ATOM 624 C CA . HIS A 1 88 ? -2.980 -3.330 -2.348 1.00 94.81 88 HIS A CA 1
ATOM 625 C C . HIS A 1 88 ? -1.693 -3.320 -1.516 1.00 94.81 88 HIS A C 1
ATOM 627 O O . HIS A 1 88 ? -1.507 -2.439 -0.673 1.00 94.81 88 HIS A O 1
ATOM 633 N N . SER A 1 89 ? -0.763 -4.245 -1.781 1.00 94.69 89 SER A N 1
ATOM 634 C CA . SER A 1 89 ? 0.512 -4.353 -1.051 1.00 94.69 89 SER A CA 1
ATOM 635 C C . SER A 1 89 ? 0.268 -4.484 0.460 1.00 94.69 89 SER A C 1
ATOM 637 O O . SER A 1 89 ? -0.291 -5.479 0.900 1.00 94.69 89 SER A O 1
ATOM 639 N N . LEU A 1 90 ? 0.607 -3.478 1.271 1.00 97.25 90 LEU A N 1
ATOM 640 C CA . LEU A 1 90 ? 0.297 -3.471 2.705 1.00 97.25 90 LEU A CA 1
ATOM 641 C C . LEU A 1 90 ? -1.199 -3.697 3.008 1.00 97.25 90 LEU A C 1
ATOM 643 O O . LEU A 1 90 ? -1.527 -4.314 4.017 1.00 97.25 90 LEU A O 1
ATOM 647 N N . GLY A 1 91 ? -2.101 -3.238 2.139 1.00 97.94 91 GLY A N 1
ATOM 648 C CA . GLY A 1 91 ? -3.538 -3.414 2.341 1.00 97.94 91 GLY A CA 1
ATOM 649 C C . GLY A 1 91 ? -3.975 -4.881 2.362 1.00 97.94 91 GLY A C 1
ATOM 650 O O . GLY A 1 91 ? -5.030 -5.184 2.913 1.00 97.94 91 GLY A O 1
ATOM 651 N N . GLU A 1 92 ? -3.189 -5.807 1.795 1.00 98.12 92 GLU A N 1
ATOM 652 C CA . GLU A 1 92 ? -3.503 -7.246 1.821 1.00 98.12 92 GLU A CA 1
ATOM 653 C C . GLU A 1 92 ? -3.583 -7.776 3.257 1.00 98.12 92 GLU A C 1
ATOM 655 O O . GLU A 1 92 ? -4.449 -8.589 3.564 1.00 98.12 92 GLU A O 1
ATOM 660 N N . TYR A 1 93 ? -2.763 -7.253 4.173 1.00 98.62 93 TYR A N 1
ATOM 661 C CA . TYR A 1 93 ? -2.818 -7.632 5.586 1.00 98.62 93 TYR A CA 1
ATOM 662 C C . TYR A 1 93 ? -4.129 -7.180 6.242 1.00 98.62 93 TYR A C 1
ATOM 664 O O . TYR A 1 93 ? -4.739 -7.951 6.982 1.00 98.62 93 TYR A O 1
ATOM 672 N N . SER A 1 94 ? -4.620 -5.980 5.916 1.00 98.56 94 SER A N 1
ATOM 673 C CA . SER A 1 94 ? -5.939 -5.512 6.363 1.00 98.56 94 SER A CA 1
ATOM 674 C C . SER A 1 94 ? -7.061 -6.386 5.795 1.00 98.56 94 SER A C 1
ATOM 676 O O . SER A 1 94 ? -8.001 -6.718 6.514 1.00 98.56 94 SER A O 1
ATOM 678 N N . ALA A 1 95 ? -6.943 -6.819 4.534 1.00 98.50 95 ALA A N 1
ATOM 679 C CA . ALA A 1 95 ? -7.891 -7.745 3.917 1.00 98.50 95 ALA A CA 1
ATOM 680 C C . ALA A 1 95 ? -7.889 -9.118 4.611 1.00 98.50 95 ALA A C 1
ATOM 682 O O . ALA A 1 95 ? -8.956 -9.673 4.863 1.00 98.50 95 ALA A O 1
ATOM 683 N N . HIS A 1 96 ? -6.718 -9.635 4.993 1.00 98.62 96 HIS A N 1
ATOM 684 C CA . HIS A 1 96 ? -6.599 -10.883 5.748 1.00 98.62 96 HIS A CA 1
ATOM 685 C C . HIS A 1 96 ? -7.210 -10.798 7.150 1.00 98.62 96 HIS A C 1
ATOM 687 O O . HIS A 1 96 ? -7.855 -11.761 7.578 1.00 98.62 96 HIS A O 1
ATOM 693 N N . VAL A 1 97 ? -7.058 -9.657 7.835 1.00 98.62 97 VAL A N 1
ATOM 694 C CA . VAL A 1 97 ? -7.735 -9.381 9.116 1.00 98.62 97 VAL A CA 1
ATOM 695 C C . VAL A 1 97 ? -9.248 -9.279 8.916 1.00 98.62 97 VAL A C 1
ATOM 697 O O . VAL A 1 97 ? -10.010 -9.862 9.684 1.00 98.62 97 VAL A O 1
ATOM 700 N N . CYS A 1 98 ? -9.699 -8.595 7.860 1.00 98.44 98 CYS A N 1
ATOM 701 C CA . CYS A 1 98 ? -11.114 -8.503 7.499 1.00 98.44 98 CYS A CA 1
ATOM 702 C C . CYS A 1 98 ? -11.733 -9.881 7.226 1.00 98.44 98 CYS A C 1
ATOM 704 O O . CYS A 1 98 ? -12.843 -10.152 7.673 1.00 98.44 98 CYS A O 1
ATOM 706 N N . ALA A 1 99 ? -11.006 -10.755 6.528 1.00 97.75 99 ALA A N 1
ATOM 707 C CA . ALA A 1 99 ? -11.429 -12.115 6.211 1.00 97.75 99 ALA A CA 1
ATOM 708 C C . ALA A 1 99 ? -11.292 -13.100 7.391 1.00 97.75 99 ALA A C 1
ATOM 710 O O . ALA A 1 99 ? -11.652 -14.265 7.253 1.00 97.75 99 ALA A O 1
ATOM 711 N N . GLY A 1 100 ? -10.728 -12.675 8.529 1.00 97.31 100 GLY A N 1
ATOM 712 C CA . GLY A 1 100 ? -10.506 -13.532 9.701 1.00 97.31 100 GLY A CA 1
ATOM 713 C C . GLY A 1 100 ? -9.384 -14.567 9.542 1.00 97.31 100 GLY A C 1
ATOM 714 O O . GLY A 1 100 ? -9.206 -15.419 10.404 1.00 97.31 100 GLY A O 1
ATOM 715 N N . THR A 1 101 ? -8.607 -14.495 8.459 1.00 98.12 101 THR A N 1
ATOM 716 C CA . THR A 1 101 ? -7.484 -15.414 8.182 1.00 98.12 101 THR A CA 1
ATOM 717 C C . THR A 1 101 ? -6.196 -15.057 8.926 1.00 98.12 101 THR A C 1
ATOM 719 O O . THR A 1 101 ? -5.268 -15.860 8.965 1.00 98.12 101 THR A O 1
ATOM 722 N N . LEU A 1 102 ? -6.129 -13.855 9.504 1.00 98.38 102 LEU A N 1
ATOM 723 C CA . LEU A 1 102 ? -5.002 -13.374 10.294 1.00 98.38 102 LEU A CA 1
ATOM 724 C C . LEU A 1 102 ? -5.528 -12.592 11.502 1.00 98.38 102 LEU A C 1
ATOM 726 O O . LEU A 1 102 ? -6.350 -11.688 11.341 1.00 98.38 102 LEU A O 1
ATOM 730 N N . ALA A 1 103 ? -5.060 -12.932 12.705 1.00 98.62 103 ALA A N 1
ATOM 731 C CA . ALA A 1 103 ? -5.399 -12.186 13.914 1.00 98.62 103 ALA A CA 1
ATOM 732 C C . ALA A 1 103 ? -4.828 -10.761 13.842 1.00 98.62 103 ALA A C 1
ATOM 734 O O . ALA A 1 103 ? -3.749 -10.540 13.289 1.00 98.62 103 ALA A O 1
ATOM 735 N N . PHE A 1 104 ? -5.550 -9.784 14.394 1.00 98.81 104 PHE A N 1
ATOM 736 C CA . PHE A 1 104 ? -5.182 -8.375 14.263 1.00 98.81 104 PHE A CA 1
ATOM 737 C C . PHE A 1 104 ? -3.826 -8.063 14.910 1.00 98.81 104 PHE A C 1
ATOM 739 O O . PHE A 1 104 ? -2.966 -7.464 14.270 1.00 98.81 104 PHE A O 1
ATOM 746 N N . GLU A 1 105 ? -3.598 -8.504 16.144 1.00 98.75 105 GLU A N 1
ATOM 747 C CA . GLU A 1 105 ? -2.353 -8.252 16.870 1.00 98.75 105 GLU A CA 1
ATOM 748 C C . GLU A 1 105 ? -1.149 -8.911 16.183 1.00 98.75 105 GLU A C 1
ATOM 750 O O . GLU A 1 105 ? -0.059 -8.334 16.139 1.00 98.75 105 GLU A O 1
ATOM 755 N N . ASP A 1 106 ? -1.345 -10.090 15.590 1.00 98.81 106 ASP A N 1
ATOM 756 C CA . ASP A 1 106 ? -0.312 -10.763 14.801 1.00 98.81 106 ASP A CA 1
ATOM 757 C C . ASP A 1 106 ? -0.036 -10.014 13.499 1.00 98.81 106 ASP A C 1
ATOM 759 O O . ASP A 1 106 ? 1.126 -9.825 13.138 1.00 98.81 106 ASP A O 1
ATOM 763 N N . ALA A 1 107 ? -1.077 -9.505 12.831 1.00 98.75 107 ALA A N 1
ATOM 764 C CA . ALA A 1 107 ? -0.925 -8.645 11.664 1.00 98.75 107 ALA A CA 1
ATOM 765 C C . ALA A 1 107 ? -0.128 -7.379 12.003 1.00 98.75 107 ALA A C 1
ATOM 767 O O . ALA A 1 107 ? 0.801 -7.047 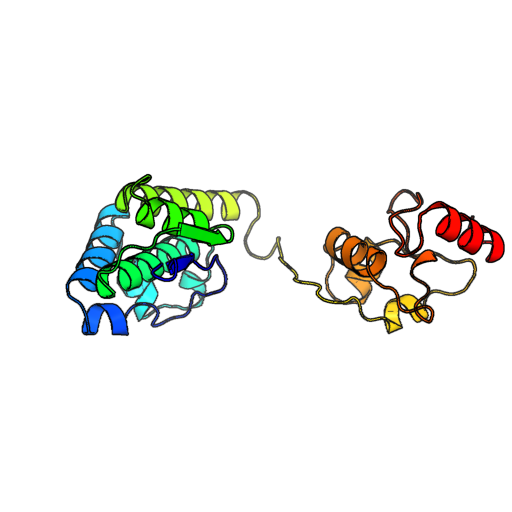11.271 1.00 98.75 107 ALA A O 1
ATOM 768 N N . VAL A 1 108 ? -0.423 -6.714 13.127 1.00 98.81 108 VAL A N 1
ATOM 769 C CA . VAL A 1 108 ? 0.303 -5.522 13.602 1.00 98.81 108 VAL A CA 1
ATOM 770 C C . VAL A 1 108 ? 1.798 -5.821 13.774 1.00 98.81 108 VAL A C 1
ATOM 772 O O . VAL A 1 108 ? 2.639 -5.104 13.224 1.00 98.81 108 VAL A O 1
ATOM 775 N N . ARG A 1 109 ? 2.150 -6.909 14.472 1.00 98.75 109 ARG A N 1
ATOM 776 C CA . ARG A 1 109 ? 3.554 -7.324 14.679 1.00 98.75 109 ARG A CA 1
ATOM 777 C C . ARG A 1 109 ? 4.245 -7.720 13.377 1.00 98.75 109 ARG A C 1
ATOM 779 O O . ARG A 1 109 ? 5.423 -7.405 13.167 1.00 98.75 109 ARG A O 1
ATOM 786 N N . LEU A 1 110 ? 3.516 -8.392 12.491 1.00 98.69 110 LEU A N 1
ATOM 787 C CA . LEU A 1 110 ? 4.012 -8.832 11.195 1.00 98.69 110 LEU A CA 1
ATOM 788 C C . LEU A 1 110 ? 4.340 -7.639 10.297 1.00 98.69 110 LEU A C 1
ATOM 790 O O . LEU A 1 110 ? 5.446 -7.570 9.763 1.00 98.69 110 LEU A O 1
ATOM 794 N N . VAL A 1 111 ? 3.427 -6.673 10.158 1.00 98.44 111 VAL A N 1
ATOM 795 C CA . VAL A 1 111 ? 3.654 -5.506 9.293 1.00 98.44 111 VAL A CA 1
ATOM 796 C C . VAL A 1 111 ? 4.672 -4.529 9.886 1.00 98.44 111 VAL A C 1
ATOM 798 O O . VAL A 1 111 ? 5.429 -3.915 9.135 1.00 98.44 111 VAL A O 1
ATOM 801 N N . ARG A 1 112 ? 4.784 -4.448 11.222 1.00 98.25 112 ARG A N 1
ATOM 802 C CA . ARG A 1 112 ? 5.899 -3.772 11.909 1.00 98.25 112 ARG A CA 1
ATOM 803 C C . ARG A 1 112 ? 7.239 -4.388 11.504 1.00 98.25 112 ARG A C 1
ATOM 805 O O . ARG A 1 112 ? 8.150 -3.670 11.094 1.00 98.25 112 ARG A O 1
ATOM 812 N N . SER A 1 113 ? 7.344 -5.716 11.578 1.00 98.31 113 SER A N 1
ATOM 813 C CA . SER A 1 113 ? 8.560 -6.449 11.202 1.00 98.31 113 SER A CA 1
ATOM 814 C C . SER A 1 113 ? 8.871 -6.300 9.713 1.00 98.31 113 SER A C 1
ATOM 816 O O . SER A 1 113 ? 10.007 -6.000 9.355 1.00 98.31 113 SER A O 1
ATOM 818 N N . ARG A 1 114 ? 7.858 -6.415 8.843 1.00 97.38 114 ARG A N 1
ATOM 819 C CA . ARG A 1 114 ? 7.979 -6.170 7.398 1.00 97.38 114 ARG A CA 1
ATOM 820 C C . ARG A 1 114 ? 8.522 -4.774 7.120 1.00 97.38 114 ARG A C 1
ATOM 822 O O . ARG A 1 114 ? 9.457 -4.633 6.337 1.00 97.38 114 ARG A O 1
ATOM 829 N N . GLY A 1 115 ? 7.963 -3.751 7.764 1.00 94.88 115 GLY A N 1
ATOM 830 C CA . GLY A 1 115 ? 8.409 -2.380 7.570 1.00 94.88 115 GLY A CA 1
ATOM 831 C C . GLY A 1 115 ? 9.842 -2.143 8.046 1.00 94.88 115 GLY A C 1
ATOM 832 O O . GLY A 1 115 ? 10.613 -1.506 7.330 1.00 94.88 115 GLY A O 1
ATOM 833 N N . ARG A 1 116 ? 10.226 -2.728 9.187 1.00 95.88 116 ARG A N 1
ATOM 834 C CA . ARG A 1 116 ? 11.603 -2.689 9.697 1.00 95.88 116 ARG A CA 1
ATOM 835 C C . ARG A 1 116 ? 12.586 -3.359 8.734 1.00 95.88 116 ARG A C 1
ATOM 837 O O . ARG A 1 116 ? 13.539 -2.716 8.309 1.00 95.88 116 ARG A O 1
ATOM 844 N N . PHE A 1 117 ? 12.320 -4.599 8.321 1.00 95.81 117 PHE A N 1
ATOM 845 C CA . PHE A 1 117 ? 13.201 -5.333 7.406 1.00 95.81 117 PHE A CA 1
ATOM 846 C C . PHE A 1 117 ? 13.345 -4.637 6.048 1.00 95.81 117 PHE A C 1
ATOM 848 O O . PHE A 1 117 ? 14.420 -4.649 5.456 1.00 95.81 117 PHE A O 1
ATOM 855 N N . MET A 1 118 ? 12.291 -3.972 5.561 1.00 92.00 118 MET A N 1
ATOM 856 C CA . MET A 1 118 ? 12.379 -3.152 4.350 1.00 92.00 118 MET A CA 1
ATOM 857 C C . MET A 1 118 ? 13.326 -1.953 4.516 1.00 92.00 118 MET A C 1
ATOM 859 O O . MET A 1 118 ? 14.079 -1.662 3.590 1.00 92.00 118 MET A O 1
ATOM 863 N N . GLN A 1 119 ? 13.308 -1.269 5.666 1.00 88.94 119 GLN A N 1
ATOM 864 C CA . GLN A 1 119 ? 14.223 -0.147 5.935 1.00 88.94 119 GLN A CA 1
ATOM 865 C C . GLN A 1 119 ? 15.663 -0.594 6.173 1.00 88.94 119 GLN A C 1
ATOM 867 O O . GLN A 1 119 ? 16.589 0.116 5.796 1.00 88.94 119 GLN A O 1
ATOM 872 N N . GLU A 1 120 ? 15.858 -1.758 6.789 1.00 90.69 120 GLU A N 1
ATOM 873 C CA . GLU A 1 120 ? 17.187 -2.344 6.982 1.00 90.69 120 GLU A CA 1
ATOM 874 C C . GLU A 1 120 ? 17.806 -2.770 5.643 1.00 90.69 120 GLU A C 1
ATOM 876 O O . GLU A 1 120 ? 18.994 -2.554 5.414 1.00 90.69 120 GLU A O 1
ATOM 881 N N . ALA A 1 121 ? 17.001 -3.330 4.733 1.00 89.12 121 ALA A N 1
ATOM 882 C CA . ALA A 1 121 ? 17.467 -3.771 3.420 1.00 89.12 121 ALA A CA 1
ATOM 883 C C . ALA A 1 121 ? 17.829 -2.607 2.483 1.00 89.12 121 ALA A C 1
ATOM 885 O O . ALA A 1 121 ? 18.741 -2.734 1.665 1.00 89.12 121 ALA A O 1
ATOM 886 N N . VAL A 1 122 ? 17.109 -1.485 2.573 1.00 84.62 122 VAL A N 1
ATOM 887 C CA . VAL A 1 122 ? 17.380 -0.277 1.787 1.00 84.62 122 VAL A CA 1
ATOM 888 C C . VAL A 1 122 ? 17.324 0.933 2.720 1.00 84.62 122 VAL A C 1
ATOM 890 O O . VAL A 1 122 ? 16.218 1.366 3.063 1.00 84.62 122 VAL A O 1
ATOM 893 N N . PRO A 1 123 ? 18.486 1.499 3.113 1.00 78.75 123 PRO A N 1
ATOM 894 C CA . PRO A 1 123 ? 18.533 2.622 4.037 1.00 78.75 123 PRO A CA 1
ATOM 895 C C . PRO A 1 123 ? 17.661 3.791 3.581 1.00 78.75 123 PRO A C 1
ATOM 897 O O . PRO A 1 123 ? 17.478 4.041 2.383 1.00 78.75 123 PRO A O 1
ATOM 900 N N . VAL A 1 124 ? 17.135 4.532 4.557 1.00 74.62 124 VAL A N 1
ATOM 901 C CA . VAL A 1 124 ? 16.294 5.706 4.305 1.00 74.62 124 VAL A CA 1
ATOM 902 C C . VAL A 1 124 ? 17.029 6.676 3.375 1.00 74.62 124 VAL A C 1
ATOM 904 O O . VAL A 1 124 ? 18.193 7.003 3.591 1.00 74.62 124 VAL A O 1
ATOM 907 N N . GLY A 1 125 ? 16.348 7.106 2.311 1.00 75.62 125 GLY A N 1
ATOM 908 C CA . GLY A 1 125 ? 16.898 8.011 1.297 1.00 75.62 125 GLY A CA 1
ATOM 909 C C . GLY A 1 125 ? 17.661 7.335 0.151 1.00 75.62 125 GLY A C 1
ATOM 910 O O . GLY A 1 125 ? 17.959 8.004 -0.833 1.00 75.62 125 GLY A O 1
ATOM 911 N N . VAL A 1 126 ? 17.940 6.028 0.221 1.00 75.94 126 VAL A N 1
ATOM 912 C CA . VAL A 1 126 ? 18.658 5.297 -0.846 1.00 75.94 126 VAL A CA 1
ATOM 913 C C . VAL A 1 126 ? 17.697 4.705 -1.885 1.00 75.94 126 VAL A C 1
ATOM 915 O O . VAL A 1 126 ? 18.032 4.609 -3.065 1.00 75.94 126 VAL A O 1
ATOM 918 N N . GLY A 1 127 ? 16.485 4.325 -1.467 1.00 70.69 127 GLY A N 1
ATOM 919 C CA . GLY A 1 127 ? 15.435 3.795 -2.340 1.00 70.69 127 GLY A CA 1
ATOM 920 C C . GLY A 1 127 ? 14.324 4.806 -2.613 1.00 70.69 127 GLY A C 1
ATOM 921 O O . GLY A 1 127 ? 13.912 5.537 -1.716 1.00 70.69 127 GLY A O 1
ATOM 922 N N . ALA A 1 128 ? 13.790 4.804 -3.836 1.00 69.69 128 ALA A N 1
ATOM 923 C CA . ALA A 1 128 ? 12.619 5.593 -4.213 1.00 69.69 128 ALA A CA 1
ATOM 924 C C . ALA A 1 128 ? 11.626 4.749 -5.022 1.00 69.69 128 ALA A C 1
ATOM 926 O O . ALA A 1 128 ? 12.012 3.859 -5.783 1.00 69.69 128 ALA A O 1
ATOM 927 N N . MET A 1 129 ? 10.335 5.052 -4.879 1.00 72.19 129 MET A N 1
ATOM 928 C CA . MET A 1 129 ? 9.271 4.489 -5.707 1.00 72.19 129 MET A CA 1
ATOM 929 C C . MET A 1 129 ? 8.668 5.608 -6.553 1.00 72.19 129 MET A C 1
ATOM 931 O O . MET A 1 129 ? 8.224 6.619 -6.018 1.00 72.19 129 MET A O 1
ATOM 935 N N . ALA A 1 130 ? 8.640 5.420 -7.872 1.00 68.06 130 ALA A N 1
ATOM 936 C CA . ALA A 1 130 ? 8.051 6.370 -8.809 1.00 68.06 130 ALA A CA 1
ATOM 937 C C . ALA A 1 130 ? 6.910 5.708 -9.586 1.00 68.06 130 ALA A C 1
ATOM 939 O O . ALA A 1 130 ? 7.089 4.652 -10.201 1.00 68.06 130 ALA A O 1
ATOM 940 N N . ALA A 1 131 ? 5.741 6.347 -9.588 1.00 69.25 131 ALA A N 1
AT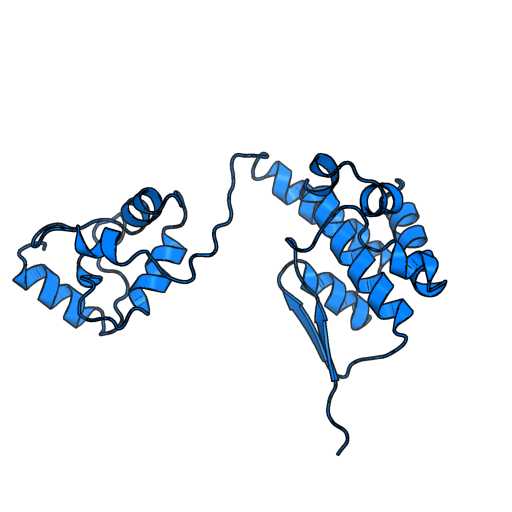OM 941 C CA . ALA A 1 131 ? 4.626 5.965 -10.443 1.00 69.25 131 ALA A CA 1
ATOM 942 C C . ALA A 1 131 ? 4.719 6.730 -11.770 1.00 69.25 131 ALA A C 1
ATOM 944 O O . ALA A 1 131 ? 4.453 7.927 -11.830 1.00 69.25 131 ALA A O 1
ATOM 945 N N . ILE A 1 132 ? 5.088 6.036 -12.849 1.00 75.56 132 ILE A N 1
ATOM 946 C CA . ILE A 1 132 ? 5.123 6.615 -14.198 1.00 75.56 132 ILE A CA 1
ATOM 947 C C . ILE A 1 132 ? 3.858 6.181 -14.937 1.00 75.56 132 ILE A C 1
ATOM 949 O O . ILE A 1 132 ? 3.788 5.077 -15.478 1.00 75.56 132 ILE A O 1
ATOM 953 N N . LEU A 1 133 ? 2.848 7.053 -14.946 1.00 68.56 133 LEU A N 1
ATOM 954 C CA . LEU A 1 133 ? 1.591 6.824 -15.672 1.00 68.56 133 LEU A CA 1
ATOM 955 C C . LEU A 1 133 ? 1.779 6.996 -17.185 1.00 68.56 133 LEU A C 1
ATOM 957 O O . LEU A 1 133 ? 1.250 6.221 -17.983 1.00 68.56 133 LEU A O 1
ATOM 961 N N . LYS A 1 134 ? 2.569 8.002 -17.568 1.00 71.75 134 LYS A N 1
ATOM 962 C CA . LYS A 1 134 ? 3.050 8.259 -18.926 1.00 71.75 134 LYS A CA 1
ATOM 963 C C . LYS A 1 134 ? 4.483 8.768 -18.834 1.00 71.75 134 LYS A C 1
ATOM 965 O O . LYS A 1 134 ? 4.842 9.431 -17.866 1.00 71.75 134 LYS A O 1
ATOM 970 N N . VAL A 1 135 ? 5.294 8.426 -19.826 1.00 78.75 135 VAL A N 1
ATOM 971 C CA . VAL A 1 135 ? 6.608 9.054 -20.006 1.00 78.75 135 VAL A CA 1
ATOM 972 C C . VAL A 1 135 ? 6.372 10.377 -20.719 1.00 78.75 135 VAL A C 1
ATOM 974 O O . VAL A 1 135 ? 5.486 10.444 -21.569 1.00 78.75 135 VAL A O 1
ATOM 977 N N . ASP A 1 136 ? 7.138 11.405 -20.367 1.00 83.50 136 ASP A N 1
ATOM 978 C CA . ASP A 1 136 ? 7.153 12.646 -21.134 1.00 83.50 136 ASP A CA 1
ATOM 979 C C . ASP A 1 136 ? 7.587 12.344 -22.579 1.00 83.50 136 ASP A C 1
ATOM 981 O O . ASP A 1 136 ? 8.725 11.934 -22.846 1.00 83.50 136 ASP A O 1
ATOM 985 N N . ASP A 1 137 ? 6.643 12.503 -23.507 1.00 87.00 137 ASP A N 1
ATOM 986 C CA . ASP A 1 137 ? 6.830 12.232 -24.928 1.00 87.00 137 ASP A CA 1
ATOM 987 C C . ASP A 1 137 ? 7.967 13.091 -25.512 1.00 87.00 137 ASP A C 1
ATOM 989 O O . ASP A 1 137 ? 8.657 12.644 -26.434 1.00 87.00 137 ASP A O 1
ATOM 993 N N . ASP A 1 138 ? 8.227 14.281 -24.960 1.00 90.75 138 ASP A N 1
ATOM 994 C CA . ASP A 1 138 ? 9.243 15.199 -25.472 1.00 90.75 138 ASP A CA 1
ATOM 995 C C . ASP A 1 138 ? 10.665 14.692 -25.226 1.00 90.75 138 ASP A C 1
ATOM 997 O O . ASP A 1 138 ? 11.528 14.838 -26.097 1.00 90.75 138 ASP A O 1
ATOM 1001 N N . VAL A 1 139 ? 10.913 14.006 -24.106 1.00 92.69 139 VAL A N 1
ATOM 1002 C CA . VAL A 1 139 ? 12.209 13.354 -23.850 1.00 92.69 139 VAL A CA 1
ATOM 1003 C C . VAL A 1 139 ? 12.497 12.299 -24.915 1.00 92.69 139 VAL A C 1
ATOM 1005 O O . VAL A 1 139 ? 13.611 12.221 -25.433 1.00 92.69 139 VAL A O 1
ATOM 1008 N N . VAL A 1 140 ? 11.487 11.516 -25.299 1.00 94.00 140 VAL A N 1
ATOM 1009 C CA . VAL A 1 140 ? 11.639 10.478 -26.326 1.00 94.00 140 VAL A CA 1
ATOM 1010 C C . VAL A 1 140 ? 11.752 11.094 -27.722 1.00 94.00 140 VAL A C 1
ATOM 1012 O O . VAL A 1 140 ? 12.561 10.639 -28.529 1.00 94.00 140 VAL A O 1
ATOM 1015 N N . ARG A 1 141 ? 10.995 12.159 -28.017 1.00 94.94 141 ARG A N 1
ATOM 1016 C CA . ARG A 1 141 ? 11.061 12.891 -29.296 1.00 94.94 141 ARG A CA 1
ATOM 1017 C C . ARG A 1 141 ? 12.430 13.509 -29.563 1.00 94.94 141 ARG A C 1
ATOM 1019 O O . ARG A 1 141 ? 12.844 13.560 -30.719 1.00 94.94 141 ARG A O 1
ATOM 1026 N N . ARG A 1 142 ? 13.146 13.929 -28.516 1.00 94.94 142 ARG A N 1
ATOM 1027 C CA . ARG A 1 142 ? 14.501 14.494 -28.621 1.00 94.94 142 ARG A CA 1
ATOM 1028 C C . ARG A 1 142 ? 15.564 13.474 -29.033 1.00 94.94 142 ARG A C 1
ATOM 1030 O O . ARG A 1 142 ? 16.650 13.893 -29.418 1.00 94.94 142 ARG A O 1
ATOM 1037 N N . ILE A 1 143 ? 15.279 12.168 -28.989 1.00 95.69 143 ILE A N 1
ATOM 1038 C CA . ILE A 1 143 ? 16.233 11.132 -29.413 1.00 95.69 143 ILE A CA 1
ATOM 1039 C C . ILE A 1 143 ? 16.414 11.214 -30.936 1.00 95.69 143 ILE A C 1
ATOM 1041 O O . ILE A 1 143 ? 15.457 10.923 -31.665 1.00 95.69 143 ILE A O 1
ATOM 1045 N N . PRO A 1 144 ? 17.605 11.570 -31.455 1.00 96.25 144 PRO A N 1
ATOM 1046 C CA . PRO A 1 144 ? 17.814 11.723 -32.893 1.00 96.25 144 PRO A CA 1
ATOM 1047 C C . PRO A 1 144 ? 17.648 10.404 -33.657 1.00 96.25 144 PRO A C 1
ATOM 1049 O O . PRO A 1 144 ? 17.852 9.319 -33.111 1.00 96.25 144 PRO A O 1
ATOM 1052 N N . LYS A 1 145 ? 17.324 10.489 -34.954 1.00 96.25 145 LYS A N 1
ATOM 1053 C CA . LYS A 1 145 ? 17.387 9.325 -35.857 1.00 96.25 145 LYS A CA 1
ATOM 1054 C C . LYS A 1 145 ? 18.802 8.734 -35.849 1.00 96.25 145 LYS A C 1
ATOM 1056 O O . LYS A 1 145 ? 19.777 9.480 -35.812 1.00 96.25 145 LYS A O 1
ATOM 1061 N N . GLY A 1 146 ? 18.898 7.406 -35.866 1.00 95.75 146 GLY A N 1
ATOM 1062 C CA . GLY A 1 146 ? 20.180 6.690 -35.824 1.00 95.75 146 GLY A CA 1
ATOM 1063 C C . GLY A 1 146 ? 20.838 6.651 -34.442 1.00 95.75 146 GLY A C 1
ATOM 1064 O O . GLY A 1 146 ? 21.947 6.146 -34.302 1.00 95.75 146 GLY A O 1
ATOM 1065 N N . LYS A 1 147 ? 20.173 7.178 -33.407 1.00 96.94 147 LYS A N 1
ATOM 1066 C CA . LYS A 1 147 ? 20.618 7.105 -32.013 1.00 96.94 147 LYS A CA 1
ATOM 1067 C C . LYS A 1 147 ? 19.581 6.385 -31.165 1.00 96.94 147 LYS A C 1
ATOM 1069 O O . LYS A 1 147 ? 18.389 6.375 -31.476 1.00 96.94 147 LYS A O 1
ATOM 1074 N N . THR A 1 148 ? 20.047 5.811 -30.063 1.00 96.75 148 THR A N 1
ATOM 1075 C CA . THR A 1 148 ? 19.195 5.154 -29.074 1.00 96.75 148 THR A CA 1
ATOM 1076 C C . THR A 1 148 ? 19.506 5.646 -27.673 1.00 96.75 148 THR A C 1
ATOM 1078 O O . THR A 1 148 ? 20.656 5.950 -27.365 1.00 96.75 148 THR A O 1
ATOM 1081 N N . MET A 1 149 ? 18.491 5.653 -26.812 1.00 97.06 149 MET A N 1
ATOM 1082 C CA . MET A 1 149 ? 18.669 5.753 -25.362 1.00 97.06 149 MET A CA 1
ATOM 1083 C C . MET A 1 149 ? 18.217 4.458 -24.699 1.00 97.06 149 MET A C 1
ATOM 1085 O O . MET A 1 149 ? 17.337 3.760 -25.202 1.00 97.06 149 MET A O 1
ATOM 1089 N N . THR A 1 150 ? 18.779 4.133 -23.544 1.00 97.31 150 THR A N 1
ATOM 1090 C CA . THR A 1 150 ? 18.268 3.043 -22.714 1.00 97.31 150 THR A CA 1
ATOM 1091 C C . THR A 1 150 ? 17.041 3.504 -21.930 1.00 97.31 150 THR A C 1
ATOM 1093 O O . THR A 1 150 ? 16.869 4.696 -21.661 1.00 97.31 150 THR A O 1
ATOM 1096 N N . TYR A 1 151 ? 16.199 2.570 -21.481 1.00 95.62 151 TYR A N 1
ATOM 1097 C CA . TYR A 1 151 ? 15.104 2.913 -20.563 1.00 95.62 151 TYR A CA 1
ATOM 1098 C C . TYR A 1 151 ? 15.594 3.622 -19.291 1.00 95.62 151 TYR A C 1
ATOM 1100 O O . TYR A 1 151 ? 14.893 4.482 -18.769 1.00 95.62 151 TYR A O 1
ATOM 1108 N N . GLY A 1 152 ? 16.795 3.287 -18.802 1.00 93.88 152 GLY A N 1
ATOM 1109 C CA . GLY A 1 152 ? 17.408 3.951 -17.649 1.00 93.88 152 GLY A CA 1
ATOM 1110 C C . GLY A 1 152 ? 17.818 5.394 -17.942 1.00 93.88 152 GLY A C 1
ATOM 1111 O O . GLY A 1 152 ? 17.569 6.269 -17.122 1.00 93.88 152 GLY A O 1
ATOM 1112 N N . GLN A 1 153 ? 18.368 5.661 -19.130 1.00 96.12 153 GLN A N 1
ATOM 1113 C CA . GLN A 1 153 ? 18.699 7.024 -19.558 1.00 96.12 153 GLN A CA 1
ATOM 1114 C C . GLN A 1 153 ? 17.442 7.887 -19.718 1.00 96.12 153 GLN A C 1
ATOM 1116 O O . GLN A 1 153 ? 17.436 9.039 -19.298 1.00 96.12 153 GLN A O 1
ATOM 1121 N N . VAL A 1 154 ? 16.361 7.329 -20.272 1.00 95.12 154 VAL A N 1
ATOM 1122 C CA . VAL A 1 154 ? 15.071 8.035 -20.350 1.00 95.12 154 VAL A CA 1
ATOM 1123 C C . VAL A 1 154 ? 14.502 8.281 -18.951 1.00 95.12 15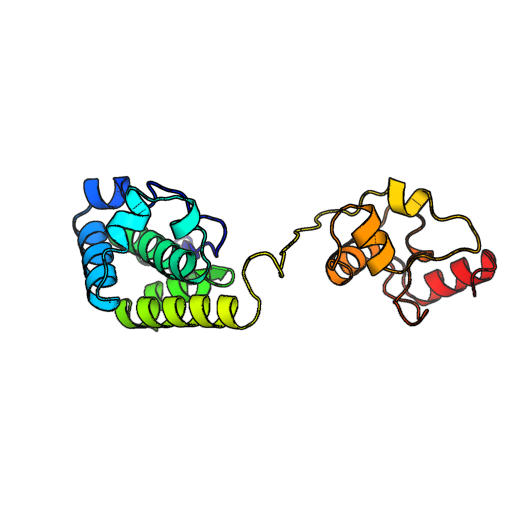4 VAL A C 1
ATOM 1125 O O . VAL A 1 154 ? 14.036 9.381 -18.683 1.00 95.12 154 VAL A O 1
ATOM 1128 N N . ALA A 1 155 ? 14.590 7.301 -18.043 1.00 92.12 155 ALA A N 1
ATOM 1129 C CA . ALA A 1 155 ? 14.144 7.444 -16.656 1.00 92.12 155 ALA A CA 1
ATOM 1130 C C . ALA A 1 155 ? 14.896 8.564 -15.915 1.00 92.12 155 ALA A C 1
ATOM 1132 O O . ALA A 1 155 ? 14.276 9.392 -15.255 1.00 92.12 155 ALA A O 1
ATOM 1133 N N . ALA A 1 156 ? 16.218 8.641 -16.081 1.00 92.19 156 ALA A N 1
ATOM 1134 C CA . ALA A 1 156 ? 17.019 9.733 -15.535 1.00 92.19 156 ALA A CA 1
ATOM 1135 C C . ALA A 1 156 ? 16.621 11.095 -16.132 1.00 92.19 156 ALA A C 1
ATOM 1137 O O . ALA A 1 156 ? 16.485 12.067 -15.395 1.00 92.19 156 ALA A O 1
ATOM 1138 N N . ALA A 1 157 ? 16.372 11.160 -17.445 1.00 93.19 157 ALA A N 1
ATOM 1139 C CA . ALA A 1 157 ? 16.002 12.397 -18.133 1.00 93.19 157 ALA A CA 1
ATOM 1140 C C . ALA A 1 157 ? 14.631 12.963 -17.712 1.00 93.19 157 ALA A C 1
ATOM 1142 O O . ALA A 1 157 ? 14.438 14.172 -17.780 1.00 93.19 157 ALA A O 1
ATOM 1143 N N . ILE A 1 158 ? 13.702 12.120 -17.247 1.00 90.19 158 ILE A N 1
ATOM 1144 C CA . ILE A 1 158 ? 12.409 12.552 -16.678 1.00 90.19 158 ILE A CA 1
ATOM 1145 C C . ILE A 1 158 ? 12.458 12.749 -15.150 1.00 90.19 158 ILE A C 1
ATOM 1147 O O . ILE A 1 158 ? 11.413 12.825 -14.510 1.00 90.19 158 ILE A O 1
ATOM 1151 N N . GLY A 1 159 ? 13.651 12.778 -14.544 1.00 87.12 159 GLY A N 1
ATOM 1152 C CA . GLY A 1 159 ? 13.820 12.988 -13.101 1.00 87.12 159 GLY A CA 1
ATOM 1153 C C . GLY A 1 159 ? 13.472 11.778 -12.226 1.00 87.12 159 GLY A C 1
ATOM 1154 O O . GLY A 1 159 ? 13.320 11.926 -11.018 1.00 87.12 159 GLY A O 1
ATOM 1155 N N . ALA A 1 160 ? 13.365 10.579 -12.804 1.00 87.56 160 ALA A N 1
ATOM 1156 C CA . ALA A 1 160 ? 13.051 9.337 -12.095 1.00 87.56 160 ALA A CA 1
ATOM 1157 C C . ALA A 1 160 ? 14.169 8.283 -12.267 1.00 87.56 160 ALA A C 1
ATOM 1159 O O . ALA A 1 160 ? 13.920 7.200 -12.815 1.00 87.56 160 ALA A O 1
ATOM 1160 N N . PRO A 1 161 ? 15.423 8.562 -11.847 1.00 86.50 161 PRO A N 1
ATOM 1161 C CA . PRO A 1 161 ? 16.512 7.592 -11.948 1.00 86.50 161 PRO A CA 1
ATOM 1162 C C . PRO A 1 161 ? 16.136 6.274 -11.248 1.00 86.50 161 PRO A C 1
ATOM 1164 O O . PRO A 1 161 ? 15.497 6.262 -10.202 1.00 86.50 161 PRO A O 1
ATOM 1167 N N . GLY A 1 162 ? 16.481 5.140 -11.866 1.00 84.00 162 GLY A N 1
ATOM 1168 C CA . GLY A 1 162 ? 16.086 3.804 -11.392 1.00 84.00 162 GLY A CA 1
ATOM 1169 C C . GLY A 1 162 ? 14.721 3.309 -11.895 1.00 84.00 162 GLY A C 1
ATOM 1170 O O . GLY A 1 162 ? 14.466 2.106 -11.875 1.00 84.00 162 GLY A O 1
ATOM 1171 N N . ALA A 1 163 ? 13.874 4.169 -12.472 1.00 89.50 163 ALA A N 1
ATOM 1172 C CA . ALA A 1 163 ? 12.540 3.790 -12.956 1.00 89.50 163 ALA A CA 1
ATOM 1173 C C . ALA A 1 163 ? 12.521 3.158 -14.369 1.00 89.50 163 ALA A C 1
ATOM 1175 O O . ALA A 1 163 ? 11.519 3.231 -15.087 1.00 89.50 163 ALA A O 1
ATOM 1176 N N . SER A 1 164 ? 13.608 2.501 -14.791 1.00 91.19 164 SER A N 1
ATOM 1177 C CA . SER A 1 164 ? 13.774 1.948 -16.148 1.00 91.19 164 SER A CA 1
ATOM 1178 C C . SER A 1 164 ? 12.656 0.970 -16.541 1.00 91.19 164 SER A C 1
ATOM 1180 O O . SER A 1 164 ? 12.158 1.000 -17.667 1.00 91.19 164 SER A O 1
ATOM 1182 N N . ARG A 1 165 ? 12.195 0.137 -15.601 1.00 90.19 165 ARG A N 1
ATOM 1183 C CA . ARG A 1 165 ? 11.092 -0.809 -15.828 1.00 90.19 165 ARG A CA 1
ATOM 1184 C C . ARG A 1 165 ? 9.759 -0.097 -16.062 1.00 90.19 165 ARG A C 1
ATOM 1186 O O . ARG A 1 165 ? 9.003 -0.498 -16.946 1.00 90.19 165 ARG A O 1
ATOM 1193 N N . ALA A 1 166 ? 9.482 0.962 -15.303 1.00 89.00 166 ALA A N 1
ATOM 1194 C CA . ALA A 1 166 ? 8.259 1.747 -15.438 1.00 89.00 166 ALA A CA 1
ATOM 1195 C C . ALA A 1 166 ? 8.241 2.527 -16.764 1.00 89.00 166 ALA A C 1
ATOM 1197 O O . ALA A 1 166 ? 7.252 2.459 -17.494 1.00 89.00 166 ALA A O 1
ATOM 1198 N N . VAL A 1 167 ? 9.370 3.137 -17.150 1.00 92.56 167 VAL A N 1
ATOM 1199 C CA . VAL A 1 167 ? 9.549 3.737 -18.483 1.00 92.56 167 VAL A CA 1
ATOM 1200 C C . VAL A 1 167 ? 9.317 2.704 -19.587 1.00 92.56 167 VAL A C 1
ATOM 1202 O O . VAL A 1 167 ? 8.537 2.948 -20.506 1.00 92.56 167 VAL A O 1
ATOM 1205 N N . GLY A 1 168 ? 9.939 1.525 -19.493 1.00 92.44 168 GLY A N 1
ATOM 1206 C CA . GLY A 1 168 ? 9.765 0.461 -20.484 1.00 92.44 168 GLY A CA 1
ATOM 1207 C C . GLY A 1 168 ? 8.309 0.020 -20.641 1.00 92.44 168 GLY A C 1
ATOM 1208 O O . GLY A 1 168 ? 7.825 -0.124 -21.764 1.00 92.44 168 GLY A O 1
ATOM 1209 N N . ASN A 1 169 ? 7.584 -0.126 -19.530 1.00 91.50 169 ASN A N 1
ATOM 1210 C CA . ASN A 1 169 ? 6.161 -0.462 -19.540 1.00 91.50 169 ASN A CA 1
ATOM 1211 C C . ASN A 1 169 ? 5.302 0.628 -20.195 1.00 91.50 169 ASN A C 1
ATOM 1213 O O . ASN A 1 169 ? 4.410 0.302 -20.982 1.00 91.50 169 ASN A O 1
ATOM 1217 N N . ALA A 1 170 ? 5.570 1.900 -19.894 1.00 91.44 170 ALA A N 1
ATOM 1218 C CA . ALA A 1 170 ? 4.849 3.030 -20.468 1.00 91.44 170 ALA A CA 1
ATOM 1219 C C . ALA A 1 170 ? 5.086 3.141 -21.984 1.00 91.44 170 ALA A C 1
ATOM 1221 O O . ALA A 1 170 ? 4.128 3.177 -22.758 1.00 91.44 170 ALA A O 1
ATOM 1222 N N . LEU A 1 171 ? 6.345 3.091 -22.436 1.00 93.50 171 LEU A N 1
ATOM 1223 C CA . LEU A 1 171 ? 6.688 3.175 -23.862 1.00 93.50 171 LEU A CA 1
ATOM 1224 C C . LEU A 1 171 ? 6.200 1.963 -24.664 1.00 93.50 171 LEU A C 1
ATOM 1226 O O . LEU A 1 171 ? 5.798 2.105 -25.817 1.00 93.50 171 LEU A O 1
ATOM 1230 N N . ASN A 1 172 ? 6.179 0.770 -24.062 1.00 94.00 172 ASN A N 1
ATOM 1231 C CA . ASN A 1 172 ? 5.628 -0.427 -24.701 1.00 94.00 172 ASN A CA 1
ATOM 1232 C C . ASN A 1 172 ? 4.117 -0.312 -24.974 1.00 94.00 172 ASN A C 1
ATOM 1234 O O . ASN A 1 172 ? 3.618 -0.942 -25.901 1.00 94.00 172 ASN A O 1
ATOM 1238 N N . LYS A 1 173 ? 3.385 0.483 -24.186 1.00 92.12 173 LYS A N 1
ATOM 1239 C CA . LYS A 1 173 ? 1.940 0.708 -24.351 1.00 92.12 173 LYS A CA 1
ATOM 1240 C C . LYS A 1 173 ? 1.615 1.988 -25.131 1.00 92.12 173 LYS A C 1
ATOM 1242 O O . LYS A 1 173 ? 0.461 2.177 -25.512 1.00 92.12 173 LYS A O 1
ATOM 1247 N N . ASN A 1 174 ? 2.603 2.847 -25.387 1.00 92.12 174 ASN A N 1
ATOM 1248 C CA . ASN A 1 174 ? 2.400 4.112 -26.084 1.00 92.12 174 ASN A CA 1
ATOM 1249 C C . ASN A 1 174 ? 2.101 3.873 -27.576 1.00 92.12 174 ASN A C 1
ATOM 1251 O O . ASN A 1 174 ? 2.961 3.431 -28.338 1.00 92.12 174 ASN A O 1
ATOM 1255 N N . ARG A 1 175 ? 0.857 4.159 -27.982 1.00 92.31 175 ARG A N 1
ATOM 1256 C CA . ARG A 1 175 ? 0.366 4.046 -29.367 1.00 92.31 175 ARG A CA 1
ATOM 1257 C C . ARG A 1 175 ? 0.420 5.373 -30.135 1.00 92.31 175 ARG A C 1
ATOM 1259 O O . ARG A 1 175 ? -0.067 5.429 -31.265 1.00 92.31 175 ARG A O 1
ATOM 1266 N N . ASN A 1 176 ? 0.994 6.424 -29.552 1.00 92.00 176 ASN A N 1
ATOM 1267 C CA . ASN A 1 176 ? 1.225 7.685 -30.242 1.00 92.00 176 ASN A CA 1
ATOM 1268 C C . ASN A 1 176 ? 2.367 7.517 -31.259 1.00 92.00 176 ASN A C 1
ATOM 1270 O O . ASN A 1 176 ? 3.508 7.249 -30.886 1.00 92.00 176 ASN A O 1
ATOM 1274 N N . LYS A 1 177 ? 2.058 7.639 -32.556 1.00 89.31 177 LYS A N 1
ATOM 1275 C CA . LYS A 1 177 ? 3.025 7.432 -33.650 1.00 89.31 177 LYS A CA 1
ATOM 1276 C C . LYS A 1 177 ? 4.081 8.536 -33.730 1.00 89.31 177 LYS A C 1
ATOM 1278 O O . LYS A 1 177 ? 5.151 8.290 -34.282 1.00 89.31 177 LYS A O 1
ATOM 1283 N N . ASP A 1 178 ? 3.796 9.703 -33.158 1.00 90.94 178 ASP A N 1
ATOM 1284 C CA . ASP A 1 178 ? 4.698 10.859 -33.169 1.00 90.94 178 ASP A CA 1
ATOM 1285 C C . ASP A 1 178 ? 5.806 10.741 -32.117 1.00 90.94 178 ASP A C 1
ATOM 1287 O O . ASP A 1 178 ? 6.724 11.559 -32.061 1.00 90.94 178 ASP A O 1
ATOM 1291 N N . VAL A 1 179 ? 5.729 9.715 -31.269 1.00 94.06 179 VAL A N 1
ATOM 1292 C CA . VAL A 1 179 ? 6.709 9.431 -30.226 1.00 94.06 179 VAL A CA 1
ATOM 1293 C C . VAL A 1 179 ? 7.590 8.283 -30.713 1.00 94.06 179 VAL A C 1
ATOM 1295 O O . VAL A 1 179 ? 7.097 7.162 -30.884 1.00 94.06 179 VAL A O 1
ATOM 1298 N N . PRO A 1 180 ? 8.897 8.503 -30.944 1.00 95.69 180 PRO A N 1
ATOM 1299 C CA . PRO A 1 180 ? 9.783 7.494 -31.517 1.00 95.69 180 PRO A CA 1
ATOM 1300 C C . PRO A 1 180 ? 10.220 6.450 -30.470 1.00 95.69 180 PRO A C 1
ATOM 1302 O O . PRO A 1 180 ? 11.406 6.213 -30.252 1.00 95.69 180 PRO A O 1
ATOM 1305 N N . CYS A 1 181 ? 9.258 5.771 -29.834 1.00 95.88 181 CYS A N 1
ATOM 1306 C CA . CYS A 1 181 ? 9.476 4.745 -28.803 1.00 95.88 181 CYS A CA 1
ATOM 1307 C C . CYS A 1 181 ? 10.335 3.559 -29.288 1.00 95.88 181 CYS A C 1
ATOM 1309 O O . CYS A 1 181 ? 10.846 2.773 -28.481 1.00 95.88 181 CYS A O 1
ATOM 1311 N N . HIS A 1 182 ? 10.495 3.388 -30.606 1.00 96.19 182 HIS A N 1
ATOM 1312 C CA . HIS A 1 182 ? 11.408 2.399 -31.177 1.00 96.19 182 HIS A CA 1
ATOM 1313 C C . HIS A 1 182 ? 12.879 2.719 -30.888 1.00 96.19 182 HIS A C 1
ATOM 1315 O O . HIS A 1 182 ? 13.661 1.780 -30.815 1.00 96.19 182 HIS A O 1
ATOM 1321 N N . ARG A 1 183 ? 13.236 3.986 -30.632 1.00 97.38 183 ARG A N 1
ATOM 1322 C CA . ARG A 1 183 ? 14.605 4.434 -30.313 1.00 97.38 183 ARG A CA 1
ATOM 1323 C C . ARG A 1 183 ? 15.030 4.183 -28.863 1.00 97.38 183 ARG A C 1
ATOM 1325 O O . ARG A 1 183 ? 16.177 4.440 -28.513 1.00 97.38 183 ARG A O 1
ATOM 1332 N N . VAL A 1 184 ? 14.136 3.680 -28.008 1.00 97.12 184 VAL A N 1
ATOM 1333 C CA . VAL A 1 184 ? 14.468 3.348 -26.612 1.00 97.12 184 VAL A CA 1
ATOM 1334 C C . VAL A 1 184 ? 14.700 1.843 -26.461 1.00 97.12 184 VAL A C 1
ATOM 1336 O O . VAL A 1 184 ? 13.811 1.045 -26.767 1.00 97.12 184 VAL A O 1
ATOM 1339 N N . VAL A 1 185 ? 15.881 1.437 -25.999 1.00 96.88 185 VAL A N 1
ATOM 1340 C CA . VAL A 1 185 ? 16.341 0.033 -25.953 1.00 96.88 185 VAL A CA 1
ATOM 1341 C C . VAL A 1 185 ? 16.717 -0.410 -24.532 1.00 96.88 185 VAL A C 1
ATOM 1343 O O . VAL A 1 185 ? 16.643 0.370 -23.578 1.00 96.88 185 VAL A O 1
ATOM 1346 N N . ARG A 1 186 ? 17.051 -1.693 -24.347 1.00 96.31 186 ARG A N 1
ATOM 1347 C CA . ARG A 1 186 ? 17.582 -2.192 -23.067 1.00 96.31 186 ARG A CA 1
ATOM 1348 C C . ARG A 1 186 ? 19.019 -1.707 -22.845 1.00 96.31 186 ARG A C 1
ATOM 1350 O O . ARG A 1 186 ? 19.667 -1.217 -23.763 1.00 96.31 186 ARG A O 1
ATOM 1357 N N . SER A 1 187 ? 19.510 -1.836 -21.614 1.00 94.81 187 SER A N 1
ATOM 1358 C CA . SER A 1 187 ? 20.873 -1.431 -21.238 1.00 94.81 187 SER A CA 1
ATOM 1359 C C . SER A 1 187 ? 21.972 -2.221 -21.950 1.00 94.81 187 SER A C 1
ATOM 1361 O O . SER A 1 187 ? 23.058 -1.692 -22.135 1.00 94.81 187 SER A O 1
ATOM 1363 N N . ASP A 1 188 ? 21.680 -3.450 -22.376 1.00 93.62 188 ASP A N 1
ATOM 1364 C CA . ASP A 1 188 ? 22.568 -4.313 -23.166 1.00 93.62 188 ASP A CA 1
ATOM 1365 C C . ASP A 1 188 ? 22.483 -4.048 -24.684 1.00 93.62 188 ASP A C 1
ATOM 1367 O O . ASP A 1 188 ? 23.052 -4.789 -25.478 1.00 93.62 188 ASP A O 1
ATOM 1371 N N . GLY A 1 189 ? 21.729 -3.025 -25.107 1.00 89.56 189 GLY A N 1
ATOM 1372 C CA . GLY A 1 189 ? 21.485 -2.707 -26.516 1.00 89.56 189 GLY A CA 1
ATOM 1373 C C . GLY A 1 189 ? 20.395 -3.555 -27.183 1.00 89.56 189 GLY A C 1
ATOM 1374 O O . GLY A 1 189 ? 19.985 -3.252 -28.304 1.00 89.56 189 GLY A O 1
ATOM 1375 N N . SER A 1 190 ? 19.853 -4.577 -26.513 1.00 94.06 190 SER A N 1
ATOM 1376 C CA . SER A 1 190 ? 18.802 -5.420 -27.088 1.00 94.06 190 SER A CA 1
ATOM 1377 C C . SER A 1 190 ? 17.453 -4.694 -27.203 1.00 94.06 190 SER A C 1
ATOM 1379 O O . SER A 1 190 ? 17.090 -3.800 -26.425 1.00 94.06 190 SER A O 1
ATOM 1381 N N . VAL A 1 191 ? 16.641 -5.111 -28.180 1.00 94.44 191 VAL A N 1
ATOM 1382 C CA . VAL A 1 191 ? 15.328 -4.505 -28.444 1.00 94.44 191 VAL A CA 1
ATOM 1383 C C . VAL A 1 191 ? 14.295 -4.945 -27.406 1.00 94.44 191 VAL A C 1
ATOM 1385 O O . VAL A 1 191 ? 13.937 -6.120 -27.312 1.00 94.44 191 VAL A O 1
ATOM 1388 N N . GLY A 1 192 ? 13.782 -3.982 -26.634 1.00 92.38 192 GLY A N 1
ATOM 1389 C CA . GLY A 1 192 ? 12.657 -4.187 -25.716 1.00 92.38 192 GLY A CA 1
ATOM 1390 C C . GLY A 1 192 ? 11.277 -4.083 -26.379 1.00 92.38 192 GLY A C 1
ATOM 1391 O O . GLY A 1 192 ? 11.156 -4.060 -27.602 1.00 92.38 192 GLY A O 1
ATOM 1392 N N . GLY A 1 193 ? 10.232 -3.999 -25.552 1.00 93.50 193 GLY A N 1
ATOM 1393 C CA . GLY A 1 193 ? 8.842 -3.898 -26.005 1.00 93.50 193 GLY A CA 1
ATOM 1394 C C . GLY A 1 193 ? 8.559 -2.697 -26.921 1.00 93.50 193 GLY A C 1
ATOM 1395 O O . GLY A 1 193 ? 9.286 -1.697 -26.929 1.00 93.50 193 GLY A O 1
ATOM 1396 N N . TYR A 1 194 ? 7.498 -2.823 -27.717 1.00 95.88 194 TYR A N 1
ATOM 1397 C CA . TYR A 1 194 ? 6.972 -1.793 -28.608 1.00 95.88 194 TYR A CA 1
ATOM 1398 C C . TYR A 1 194 ? 5.487 -2.043 -28.866 1.00 95.88 194 TYR A C 1
ATOM 1400 O O . TYR A 1 194 ? 5.112 -3.176 -29.173 1.00 95.88 194 TYR A O 1
ATOM 1408 N N . ALA A 1 195 ? 4.664 -0.991 -28.848 1.00 95.38 195 ALA A N 1
ATOM 1409 C CA . ALA A 1 195 ? 3.208 -1.106 -28.987 1.00 95.38 195 ALA A CA 1
ATOM 1410 C C . ALA A 1 195 ? 2.745 -1.752 -30.307 1.00 95.38 195 ALA A C 1
ATOM 1412 O O . ALA A 1 195 ? 1.618 -2.234 -30.407 1.00 95.38 195 ALA A O 1
ATOM 1413 N N . TRP A 1 196 ? 3.621 -1.786 -31.316 1.00 95.19 196 TRP A N 1
ATOM 1414 C CA . TRP A 1 196 ? 3.374 -2.398 -32.624 1.00 95.19 196 TRP A CA 1
ATOM 1415 C C . TRP A 1 196 ? 4.276 -3.612 -32.912 1.00 95.19 196 TRP A C 1
ATOM 1417 O O . TRP A 1 196 ? 4.452 -3.991 -34.069 1.00 95.19 196 TRP A O 1
ATOM 1427 N N . GLY A 1 197 ? 4.868 -4.208 -31.874 1.00 96.19 197 GLY A N 1
ATOM 1428 C CA . GLY A 1 197 ? 5.658 -5.435 -31.960 1.00 96.19 197 GLY A CA 1
ATOM 1429 C C . GLY A 1 197 ? 7.156 -5.228 -32.214 1.00 96.19 197 GLY A C 1
ATOM 1430 O O . GLY A 1 197 ? 7.597 -4.297 -32.890 1.00 96.19 197 GLY A O 1
ATOM 1431 N N . THR A 1 198 ? 7.965 -6.146 -31.685 1.00 95.56 198 THR A N 1
ATOM 1432 C CA . THR A 1 198 ? 9.438 -6.078 -31.718 1.00 95.56 198 THR A CA 1
ATOM 1433 C C . THR A 1 198 ? 10.010 -6.142 -33.134 1.00 95.56 198 THR A C 1
ATOM 1435 O O . THR A 1 198 ? 10.945 -5.407 -33.439 1.00 95.56 198 THR A O 1
ATOM 1438 N N . LYS A 1 199 ? 9.408 -6.928 -34.040 1.00 96.62 199 LYS A N 1
ATOM 1439 C CA . LYS A 1 199 ? 9.813 -6.991 -35.460 1.00 96.62 199 LYS A CA 1
ATOM 1440 C C . LYS A 1 199 ? 9.763 -5.615 -36.133 1.00 96.62 199 LYS A C 1
ATOM 1442 O O . LYS A 1 199 ? 10.704 -5.226 -36.821 1.00 96.62 199 LYS A O 1
ATOM 1447 N N . LYS A 1 200 ? 8.693 -4.849 -35.891 1.00 96.12 200 LYS A N 1
ATOM 1448 C CA . LYS A 1 200 ? 8.540 -3.496 -36.442 1.00 96.12 200 LYS A CA 1
ATOM 1449 C C . LYS A 1 200 ? 9.541 -2.518 -35.829 1.00 96.12 200 LYS A C 1
ATOM 1451 O O . LYS A 1 200 ? 10.102 -1.703 -36.551 1.00 96.12 200 LYS A O 1
ATOM 1456 N N . LYS A 1 201 ? 9.803 -2.629 -34.523 1.00 96.56 201 LYS A N 1
ATOM 1457 C CA . LYS A 1 201 ? 10.831 -1.831 -33.835 1.00 96.56 201 LYS A CA 1
ATOM 1458 C C . LYS A 1 201 ? 12.219 -2.049 -34.441 1.00 96.56 201 LYS A C 1
ATOM 1460 O O . LYS A 1 201 ? 12.878 -1.072 -34.774 1.00 96.56 201 LYS A O 1
ATOM 1465 N N . VAL A 1 202 ? 12.614 -3.305 -34.666 1.00 97.06 202 VAL A N 1
ATOM 1466 C CA . VAL A 1 202 ? 13.879 -3.656 -35.341 1.00 97.06 202 VAL A CA 1
ATOM 1467 C C . VAL A 1 202 ? 13.937 -3.064 -36.751 1.00 97.06 202 VAL A C 1
ATOM 1469 O O . VAL A 1 202 ? 14.935 -2.450 -37.108 1.00 97.06 202 VAL A O 1
ATOM 1472 N N . ALA A 1 203 ? 12.868 -3.196 -37.544 1.00 97.12 203 ALA A N 1
ATOM 1473 C CA . ALA A 1 203 ? 12.829 -2.643 -38.899 1.00 97.12 203 ALA A CA 1
ATOM 1474 C C . ALA A 1 203 ? 12.991 -1.111 -38.922 1.00 97.12 203 ALA A C 1
ATOM 1476 O O . ALA A 1 203 ? 13.700 -0.582 -39.774 1.00 97.12 203 ALA A O 1
ATOM 1477 N N . LEU A 1 204 ? 12.367 -0.400 -37.976 1.00 96.81 204 LEU A N 1
ATOM 1478 C CA . LEU A 1 204 ? 12.511 1.052 -37.838 1.00 96.81 204 LEU A CA 1
ATOM 1479 C C . LEU A 1 204 ? 13.925 1.454 -37.407 1.00 96.81 204 LEU A C 1
ATOM 1481 O O . LEU A 1 204 ? 14.478 2.385 -37.982 1.00 96.81 204 LEU A O 1
ATOM 1485 N N . LEU A 1 205 ? 14.521 0.740 -36.447 1.00 96.62 205 LEU A N 1
ATOM 1486 C CA . LEU A 1 205 ? 15.897 0.990 -36.005 1.00 96.62 205 LEU A CA 1
ATOM 1487 C C . LEU A 1 205 ? 16.907 0.787 -37.145 1.00 96.62 205 LEU A C 1
ATOM 1489 O O . LEU A 1 205 ? 17.743 1.659 -37.363 1.00 96.62 205 LEU A O 1
ATOM 1493 N N . LYS A 1 206 ? 16.767 -0.293 -37.929 1.00 96.56 206 LYS A N 1
ATOM 1494 C CA . LYS A 1 206 ? 17.588 -0.536 -39.129 1.00 96.56 206 LYS A CA 1
ATOM 1495 C C . LYS A 1 206 ? 17.414 0.557 -40.178 1.00 96.56 206 LYS A C 1
ATOM 1497 O O . LYS A 1 206 ? 18.388 1.072 -40.712 1.00 96.56 206 LYS A O 1
ATOM 1502 N N . LYS A 1 207 ? 16.165 0.955 -40.453 1.00 96.94 207 LYS A N 1
ATOM 1503 C CA . LYS A 1 207 ? 15.857 2.037 -41.403 1.00 96.94 207 LYS A CA 1
ATOM 1504 C C . LYS A 1 207 ? 16.492 3.369 -40.992 1.00 96.94 207 LYS A C 1
ATOM 1506 O O . LYS A 1 207 ? 16.807 4.185 -41.850 1.00 96.94 207 LYS A O 1
ATOM 1511 N N . GLU A 1 208 ? 16.644 3.604 -39.693 1.00 96.94 208 GLU A N 1
ATOM 1512 C CA . GLU A 1 208 ? 17.281 4.804 -39.153 1.00 96.94 208 GLU A CA 1
ATOM 1513 C C . GLU A 1 208 ? 18.805 4.675 -38.991 1.00 96.94 208 GLU A C 1
ATOM 1515 O O . GLU A 1 208 ? 19.432 5.656 -38.604 1.00 96.94 208 GLU A O 1
ATOM 1520 N N . GLY A 1 209 ? 19.403 3.513 -39.283 1.00 94.06 209 GLY A N 1
ATOM 1521 C CA . GLY A 1 209 ? 20.841 3.269 -39.129 1.00 94.06 209 GLY A CA 1
ATOM 1522 C C . GLY A 1 209 ? 21.305 3.161 -37.673 1.00 94.06 209 GLY A C 1
ATOM 1523 O O . GLY A 1 209 ? 22.464 3.433 -37.380 1.00 94.06 209 GLY A O 1
ATOM 1524 N N . ALA A 1 210 ? 20.397 2.823 -36.751 1.00 91.19 210 ALA A N 1
ATOM 1525 C CA . ALA A 1 210 ? 20.702 2.690 -35.326 1.00 91.19 210 ALA A CA 1
ATOM 1526 C C . ALA A 1 210 ? 21.230 1.294 -34.941 1.00 91.19 210 ALA A C 1
ATOM 1528 O O . ALA A 1 210 ? 21.891 1.170 -33.911 1.00 91.19 210 ALA A O 1
ATOM 1529 N N . ILE A 1 211 ? 20.904 0.265 -35.738 1.00 85.38 211 ILE A N 1
ATOM 1530 C CA . ILE A 1 211 ? 21.357 -1.135 -35.628 1.00 85.38 211 ILE A CA 1
ATOM 1531 C C . ILE A 1 211 ? 21.509 -1.760 -37.016 1.00 85.38 211 ILE A C 1
ATOM 1533 O O . ILE A 1 211 ? 20.869 -1.233 -37.958 1.00 85.38 211 ILE A O 1
#

Secondary structure (DSSP, 8-state):
-PPPPEEEE--TT---TTTTHHHHHH-HHHHHHHHHHHHHHTS-HHHHHHH--HHHHTSHHHHHHHHHHHHHHHHHHH----SEEEESTTHHHHHHHHTTSS-HHHHHHHHHHHHHHHHHHS-TTT------SS--HHHHHTS-TT--EEHHHHHHHTT-TT-HHHHHHHHHH---TTS-GGGEE-TTS-----TT-HHHHHHHHHHTT--